Protein AF-A0A958B432-F1 (afdb_monomer)

Structure (mmCIF, N/CA/C/O backbone):
data_AF-A0A958B432-F1
#
_entry.id   AF-A0A958B432-F1
#
loop_
_atom_site.group_PDB
_atom_site.id
_atom_site.type_symbol
_atom_site.label_atom_id
_atom_site.label_alt_id
_atom_site.label_comp_id
_atom_site.label_asym_id
_atom_site.label_entity_id
_atom_site.label_seq_id
_atom_site.pdbx_PDB_ins_code
_atom_site.Cartn_x
_atom_site.Cartn_y
_atom_site.Cartn_z
_atom_site.occupancy
_atom_site.B_iso_or_equiv
_atom_site.auth_seq_id
_atom_site.auth_comp_id
_atom_site.auth_asym_id
_atom_site.auth_atom_id
_atom_site.pdbx_PDB_model_num
ATOM 1 N N . MET A 1 1 ? 9.920 -7.636 10.184 1.00 74.81 1 MET A N 1
ATOM 2 C CA . MET A 1 1 ? 10.119 -6.555 9.189 1.00 74.81 1 MET A CA 1
ATOM 3 C C . MET A 1 1 ? 11.325 -5.668 9.474 1.00 74.81 1 MET A C 1
ATOM 5 O O . MET A 1 1 ? 12.044 -5.390 8.525 1.00 74.81 1 MET A O 1
ATOM 9 N N . LEU A 1 2 ? 11.606 -5.287 10.730 1.00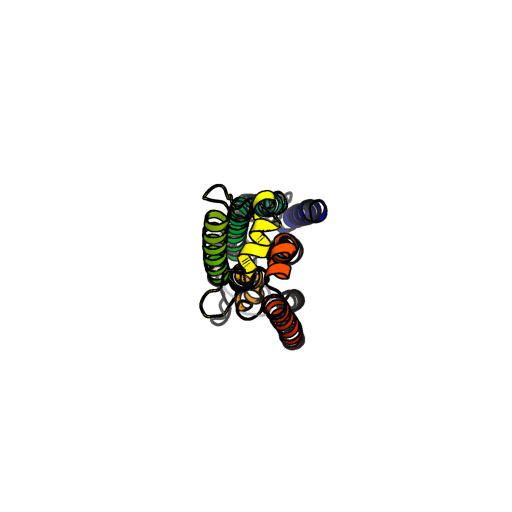 77.75 2 LEU A N 1
ATOM 10 C CA . LEU A 1 2 ? 12.737 -4.405 11.079 1.00 77.75 2 LEU A CA 1
ATOM 11 C C . LEU A 1 2 ? 14.113 -4.831 10.535 1.00 77.75 2 LEU A C 1
ATOM 13 O O . LEU A 1 2 ? 14.894 -3.966 10.173 1.00 77.75 2 LEU A O 1
ATOM 17 N N . PHE A 1 3 ? 14.414 -6.131 10.462 1.00 83.56 3 PHE A N 1
ATOM 18 C CA . PHE A 1 3 ? 15.675 -6.621 9.884 1.00 83.56 3 PHE A CA 1
ATOM 19 C C . PHE A 1 3 ? 15.604 -6.800 8.359 1.00 83.56 3 PHE A C 1
ATOM 21 O O . PHE A 1 3 ? 16.516 -6.428 7.628 1.00 83.56 3 PHE A O 1
ATOM 28 N N . MET A 1 4 ? 14.491 -7.346 7.867 1.00 84.19 4 MET A N 1
ATOM 29 C CA . MET A 1 4 ? 14.315 -7.673 6.452 1.00 84.19 4 MET A CA 1
ATOM 30 C C . MET A 1 4 ? 14.272 -6.421 5.563 1.00 84.19 4 MET A C 1
ATOM 32 O O . MET A 1 4 ? 14.914 -6.408 4.520 1.00 84.19 4 MET A O 1
ATOM 36 N N . VAL A 1 5 ? 13.553 -5.367 5.964 1.00 85.25 5 VAL A N 1
ATOM 37 C CA . VAL A 1 5 ? 13.424 -4.130 5.171 1.00 85.25 5 VAL A CA 1
ATOM 38 C C . VAL A 1 5 ? 14.785 -3.487 4.869 1.00 85.25 5 VAL A C 1
ATOM 40 O O . VAL A 1 5 ? 15.088 -3.318 3.689 1.00 85.25 5 VAL A O 1
ATOM 43 N N . PRO A 1 6 ? 15.638 -3.153 5.861 1.00 86.75 6 PRO A N 1
ATOM 44 C CA . PRO A 1 6 ? 16.927 -2.532 5.571 1.00 86.75 6 PRO A CA 1
ATOM 45 C C . PRO A 1 6 ? 17.846 -3.471 4.786 1.00 86.75 6 PRO A C 1
ATOM 47 O O . PRO A 1 6 ? 18.546 -3.008 3.890 1.00 86.75 6 PRO A O 1
ATOM 50 N N . PHE A 1 7 ? 17.803 -4.780 5.056 1.00 89.81 7 PHE A N 1
ATOM 51 C CA . PHE A 1 7 ? 18.588 -5.764 4.313 1.00 89.81 7 PHE A CA 1
ATOM 52 C C . PHE A 1 7 ? 18.206 -5.811 2.825 1.00 89.81 7 PHE A C 1
ATOM 54 O O . PHE A 1 7 ? 19.073 -5.690 1.961 1.00 89.81 7 PHE A O 1
ATOM 61 N N . VAL A 1 8 ? 16.913 -5.930 2.507 1.00 88.75 8 VAL A N 1
ATOM 62 C CA . VAL A 1 8 ? 16.447 -5.993 1.114 1.00 88.75 8 VAL A CA 1
ATOM 63 C C . VAL A 1 8 ? 16.664 -4.654 0.406 1.00 88.75 8 VAL A C 1
ATOM 65 O O . VAL A 1 8 ? 17.158 -4.640 -0.720 1.00 88.75 8 VAL A O 1
ATOM 68 N N . CYS A 1 9 ? 16.382 -3.523 1.064 1.00 88.25 9 CYS A N 1
ATOM 69 C CA . CYS A 1 9 ? 16.672 -2.197 0.511 1.00 88.25 9 CYS A CA 1
ATOM 70 C C . CYS A 1 9 ? 18.167 -2.025 0.197 1.00 88.25 9 CYS A C 1
ATOM 72 O O . CYS A 1 9 ? 18.502 -1.500 -0.863 1.00 88.25 9 CYS A O 1
ATOM 74 N N . LEU A 1 10 ? 19.064 -2.510 1.065 1.00 90.81 10 LEU A N 1
ATOM 75 C CA . LEU A 1 10 ? 20.509 -2.481 0.834 1.00 90.81 10 LEU A CA 1
ATOM 76 C C . LEU A 1 10 ? 20.916 -3.355 -0.360 1.00 90.81 10 LEU A C 1
ATOM 78 O O . LEU A 1 10 ? 21.674 -2.902 -1.215 1.00 90.81 10 LEU A O 1
ATOM 82 N N . MET A 1 11 ? 20.396 -4.581 -0.457 1.00 91.69 11 MET A N 1
ATOM 83 C CA . MET A 1 11 ? 20.670 -5.468 -1.596 1.00 91.69 11 MET A CA 1
ATOM 84 C C . MET A 1 11 ? 20.216 -4.846 -2.921 1.00 91.69 11 MET A C 1
ATOM 86 O O . MET A 1 11 ? 20.955 -4.869 -3.905 1.00 91.69 11 MET A O 1
ATOM 90 N N . ILE A 1 12 ? 19.034 -4.226 -2.939 1.00 90.88 12 ILE A N 1
ATOM 91 C CA . ILE A 1 12 ? 18.510 -3.525 -4.117 1.00 90.88 12 ILE A CA 1
ATOM 92 C C . ILE A 1 12 ? 19.364 -2.305 -4.450 1.00 90.88 12 ILE A C 1
ATOM 94 O O . ILE A 1 12 ? 19.639 -2.058 -5.625 1.00 90.88 12 ILE A O 1
ATOM 98 N N . PHE A 1 13 ? 19.812 -1.555 -3.445 1.00 90.56 13 PHE A N 1
ATOM 99 C CA . PHE A 1 13 ? 20.704 -0.416 -3.637 1.00 90.56 13 PHE A CA 1
ATOM 100 C C . PHE A 1 13 ? 22.022 -0.850 -4.297 1.00 90.56 13 PHE A C 1
ATOM 102 O O . PHE A 1 13 ? 22.432 -0.260 -5.295 1.00 90.56 13 PHE A O 1
ATOM 109 N N . ILE A 1 14 ? 22.644 -1.925 -3.802 1.00 90.88 14 ILE A N 1
ATOM 110 C CA . ILE A 1 14 ? 23.885 -2.481 -4.365 1.00 90.88 14 ILE A CA 1
ATOM 111 C C . ILE A 1 14 ? 23.660 -2.973 -5.798 1.00 90.88 14 ILE A C 1
ATOM 113 O O . ILE A 1 14 ? 24.419 -2.617 -6.698 1.00 90.88 14 ILE A O 1
ATOM 117 N N . TYR A 1 15 ? 22.589 -3.733 -6.043 1.00 90.69 15 TYR A N 1
ATOM 118 C CA . TYR A 1 15 ? 22.237 -4.191 -7.389 1.00 90.69 15 TYR A CA 1
ATOM 119 C C . TYR A 1 15 ? 22.019 -3.017 -8.359 1.00 90.69 15 TYR A C 1
ATOM 121 O O . TYR A 1 15 ? 22.470 -3.041 -9.507 1.00 90.69 15 TYR A O 1
ATOM 129 N N . SER A 1 16 ? 21.381 -1.948 -7.877 1.00 90.00 16 SER A N 1
ATOM 130 C CA . SER A 1 16 ? 21.109 -0.750 -8.669 1.00 90.00 16 SER A CA 1
ATOM 131 C C . SER A 1 16 ? 22.379 -0.018 -9.102 1.00 90.00 16 SER A C 1
ATOM 133 O O . SER A 1 16 ? 22.362 0.663 -10.123 1.00 90.00 16 SER A O 1
ATOM 135 N N . TRP A 1 17 ? 23.487 -0.159 -8.367 1.00 87.25 17 TRP A N 1
ATOM 136 C CA . TRP A 1 17 ? 24.762 0.478 -8.716 1.00 87.25 17 TRP A CA 1
ATOM 137 C C . TRP A 1 17 ? 25.279 -0.019 -10.065 1.00 87.25 17 TRP A C 1
ATOM 139 O O . TRP A 1 17 ? 25.586 0.779 -10.953 1.00 87.25 17 TRP A O 1
ATOM 149 N N . GLY A 1 18 ? 25.288 -1.342 -10.245 1.00 84.12 18 GLY A N 1
ATOM 150 C CA . GLY A 1 18 ? 25.642 -1.972 -11.515 1.00 84.12 18 GLY A CA 1
ATOM 151 C C . GLY A 1 18 ? 24.600 -1.715 -12.603 1.00 84.12 18 GLY A C 1
ATOM 152 O O . GLY A 1 18 ? 24.966 -1.426 -13.741 1.00 84.12 18 GLY A O 1
ATOM 153 N N . TYR A 1 19 ? 23.311 -1.757 -12.245 1.00 84.56 19 TYR A N 1
ATOM 154 C CA . TYR A 1 19 ? 22.202 -1.517 -13.175 1.00 84.56 19 TYR A CA 1
ATOM 155 C C . TYR A 1 19 ? 22.232 -0.109 -13.794 1.00 84.56 19 TYR A C 1
ATOM 157 O O . TYR A 1 19 ? 21.925 0.049 -14.970 1.00 84.56 19 TYR A O 1
ATOM 165 N N . MET A 1 20 ? 22.630 0.908 -13.023 1.00 84.62 20 MET A N 1
ATOM 166 C CA . MET A 1 20 ? 22.729 2.300 -13.486 1.00 84.62 20 MET A CA 1
ATOM 167 C C . MET A 1 20 ? 24.079 2.628 -14.151 1.00 84.62 20 MET A C 1
ATOM 169 O O . MET A 1 20 ? 24.315 3.780 -14.515 1.00 84.62 20 MET A O 1
ATOM 173 N N . GLY A 1 21 ? 24.969 1.637 -14.297 1.00 77.56 21 GLY A N 1
ATOM 174 C CA . GLY A 1 21 ? 26.261 1.777 -14.975 1.00 77.56 21 GLY A CA 1
ATOM 175 C C . GLY A 1 21 ? 27.343 2.511 -14.176 1.00 77.56 21 GLY A C 1
ATOM 176 O O . GLY A 1 21 ? 28.386 2.839 -14.739 1.00 77.56 21 GLY A O 1
ATOM 177 N N . ILE A 1 22 ? 27.135 2.771 -12.878 1.00 73.44 22 ILE A N 1
ATOM 178 C CA . ILE A 1 22 ? 28.069 3.557 -12.057 1.00 73.44 22 ILE A CA 1
ATOM 179 C C . ILE A 1 22 ? 29.399 2.806 -11.879 1.00 73.44 22 ILE A C 1
ATOM 181 O O . ILE A 1 22 ? 29.426 1.629 -11.525 1.00 73.44 22 ILE A O 1
ATOM 185 N N . GLY A 1 23 ? 30.518 3.510 -12.087 1.00 66.19 23 GLY A N 1
ATOM 186 C CA . GLY A 1 23 ? 31.876 2.961 -11.965 1.00 66.19 23 GLY A CA 1
ATOM 187 C C . GLY A 1 23 ? 32.479 2.454 -13.278 1.00 66.19 23 GLY A C 1
ATOM 188 O O . GLY A 1 23 ? 33.604 1.960 -13.271 1.00 66.19 23 GLY A O 1
ATOM 189 N N . LYS A 1 24 ? 31.769 2.596 -14.404 1.00 66.88 24 LYS A N 1
ATOM 190 C CA . LYS A 1 24 ? 32.300 2.310 -15.743 1.00 66.88 24 LYS A CA 1
ATOM 191 C C . LYS A 1 24 ? 32.904 3.579 -16.366 1.00 66.88 24 LYS A C 1
ATOM 193 O O . LYS A 1 24 ? 32.334 4.658 -16.185 1.00 66.88 24 LYS A O 1
ATOM 198 N N . PRO A 1 25 ? 34.062 3.491 -17.048 1.00 55.72 25 PRO A N 1
ATOM 199 C CA . PRO A 1 25 ? 34.704 4.658 -17.644 1.00 55.72 25 PRO A CA 1
ATOM 200 C C . PRO A 1 25 ? 33.828 5.244 -18.755 1.00 55.72 25 PRO A C 1
ATOM 202 O O . PRO A 1 25 ? 33.324 4.512 -19.603 1.00 55.72 25 PRO A O 1
ATOM 205 N N . ALA A 1 26 ? 33.676 6.570 -18.768 1.00 53.81 26 ALA A N 1
ATOM 206 C CA . ALA A 1 26 ? 33.088 7.267 -19.904 1.00 53.81 26 ALA A CA 1
ATOM 207 C C . ALA A 1 26 ? 34.009 7.094 -21.122 1.00 53.81 26 ALA A C 1
ATOM 209 O O . ALA A 1 26 ? 35.217 7.320 -21.017 1.00 53.81 26 ALA A O 1
ATOM 210 N N . LEU A 1 27 ? 33.460 6.695 -22.270 1.00 52.31 27 LEU A N 1
ATOM 211 C CA . LEU A 1 27 ? 34.233 6.636 -23.511 1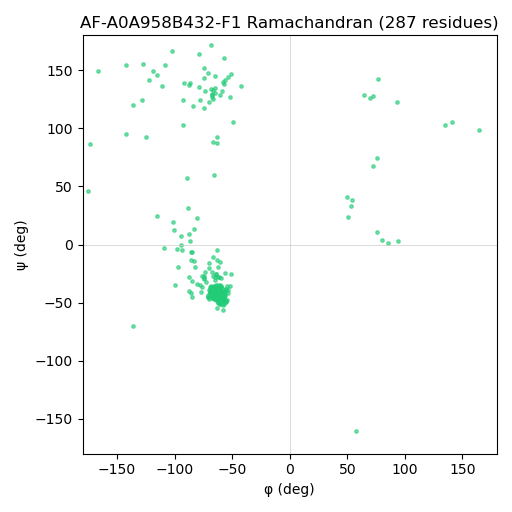.00 52.31 27 LEU A CA 1
ATOM 212 C C . LEU A 1 27 ? 34.825 8.025 -23.825 1.00 52.31 27 LEU A C 1
ATOM 214 O O . LEU A 1 27 ? 34.114 9.029 -23.706 1.00 52.31 27 LEU A O 1
ATOM 218 N N . PRO A 1 28 ? 36.094 8.110 -24.270 1.00 44.62 28 PRO A N 1
ATOM 219 C CA . PRO A 1 28 ? 36.608 9.335 -24.857 1.00 44.62 28 PRO A CA 1
ATOM 220 C C . PRO A 1 28 ? 35.763 9.636 -26.094 1.00 44.62 28 PRO A C 1
ATOM 222 O O . PRO A 1 28 ? 35.576 8.770 -26.949 1.00 44.62 28 PRO A O 1
ATOM 225 N N . THR A 1 29 ? 35.248 10.856 -26.204 1.00 48.50 29 THR A N 1
ATOM 226 C CA . THR A 1 29 ? 34.565 11.337 -27.407 1.00 48.50 29 THR A CA 1
ATOM 227 C C . THR A 1 29 ? 35.563 11.365 -28.568 1.00 48.50 29 THR A C 1
ATOM 229 O O . THR A 1 29 ? 36.236 12.376 -28.780 1.00 48.50 29 THR A O 1
ATOM 232 N N . LEU A 1 30 ? 35.724 10.256 -29.297 1.00 38.69 30 LEU A N 1
ATOM 233 C CA . LEU A 1 30 ? 36.553 10.239 -30.499 1.00 38.69 30 LEU A CA 1
ATOM 234 C C . LEU A 1 30 ? 35.888 11.104 -31.577 1.00 38.69 30 LEU A C 1
ATOM 236 O O . LEU A 1 30 ? 34.701 10.973 -31.872 1.00 38.69 30 LEU A O 1
ATOM 240 N N . GLY A 1 31 ? 36.676 12.040 -32.106 1.00 34.88 31 GLY A N 1
ATOM 241 C CA . GLY A 1 31 ? 36.247 13.132 -32.968 1.00 34.88 31 GLY A CA 1
ATOM 242 C C . GLY A 1 31 ? 35.417 12.695 -34.173 1.00 34.88 31 GLY A C 1
ATOM 243 O O . GLY A 1 31 ? 35.839 11.893 -35.002 1.00 34.88 31 GLY A O 1
ATOM 244 N N . ARG A 1 32 ? 34.249 13.322 -34.296 1.00 36.88 32 ARG A N 1
ATOM 245 C CA . ARG A 1 32 ? 33.366 13.292 -35.459 1.00 36.88 32 ARG A CA 1
ATOM 246 C C . ARG A 1 32 ? 34.083 13.913 -36.667 1.00 36.88 32 ARG A C 1
ATOM 248 O O . ARG A 1 32 ? 34.030 15.126 -36.851 1.00 36.88 32 ARG A O 1
ATOM 255 N N . LYS A 1 33 ? 34.767 13.109 -37.487 1.00 32.22 33 LYS A N 1
ATOM 256 C CA . LYS A 1 33 ? 35.181 13.522 -38.838 1.00 32.22 33 LYS A CA 1
ATOM 257 C C . LYS A 1 33 ? 34.017 13.290 -39.803 1.00 32.22 33 LYS A C 1
ATOM 259 O O . LYS A 1 33 ? 33.531 12.176 -39.942 1.00 32.22 33 LYS A O 1
ATOM 264 N N . GLN A 1 34 ? 33.563 14.377 -40.423 1.00 40.22 34 GLN A N 1
ATOM 265 C CA . GLN A 1 34 ? 32.612 14.394 -41.533 1.00 40.22 34 GLN A CA 1
ATOM 266 C C . GLN A 1 34 ? 33.266 13.791 -42.788 1.00 40.22 34 GLN A C 1
ATOM 268 O O . GLN A 1 34 ? 34.360 14.218 -43.153 1.00 40.22 34 GLN A O 1
ATOM 273 N N . SER A 1 35 ? 32.580 12.892 -43.496 1.00 28.47 35 SER A N 1
ATOM 274 C CA . SER A 1 35 ? 32.783 12.716 -44.940 1.00 28.47 35 SER A CA 1
ATOM 275 C C . SER A 1 35 ? 31.430 12.583 -45.637 1.00 28.47 35 SER A C 1
ATOM 277 O O . SER A 1 35 ? 30.639 11.700 -45.318 1.00 28.47 35 SER A O 1
ATOM 279 N N . HIS A 1 36 ? 31.168 13.505 -46.557 1.00 30.12 36 HIS A N 1
ATOM 280 C CA . HIS A 1 36 ? 30.046 13.492 -47.490 1.00 30.12 36 HIS A CA 1
ATOM 281 C C . HIS A 1 36 ? 30.416 12.699 -48.755 1.00 30.12 36 HIS A C 1
ATOM 283 O O . HIS A 1 36 ? 31.497 12.937 -49.287 1.00 30.12 36 HIS A O 1
ATOM 289 N N . GLY A 1 37 ? 29.464 11.892 -49.251 1.00 28.47 37 GLY A N 1
ATOM 290 C CA . GLY A 1 37 ? 29.302 11.451 -50.654 1.00 28.47 37 GLY A CA 1
ATOM 291 C C . GLY A 1 37 ? 30.254 10.346 -51.137 1.00 28.47 37 GLY A C 1
ATOM 292 O O . GLY A 1 37 ? 31.416 10.346 -50.770 1.00 28.47 37 GLY A O 1
ATOM 293 N N . GLU A 1 38 ? 29.889 9.371 -51.970 1.00 29.25 38 GLU A N 1
ATOM 294 C CA . GLU A 1 38 ? 28.689 9.056 -52.759 1.00 29.25 38 GLU A CA 1
ATOM 295 C C . GLU A 1 38 ? 28.816 7.588 -53.240 1.00 29.25 38 GLU A C 1
ATOM 297 O O . GLU A 1 38 ? 29.918 7.146 -53.552 1.00 29.25 38 GLU A O 1
ATOM 302 N N . GLY A 1 39 ? 27.682 6.892 -53.407 1.00 27.00 39 GLY A N 1
ATOM 303 C CA . GLY A 1 39 ? 27.482 5.904 -54.482 1.00 27.00 39 GLY A CA 1
ATOM 304 C C . GLY A 1 39 ? 27.791 4.421 -54.212 1.00 27.00 39 GLY A C 1
ATOM 305 O O . GLY A 1 39 ? 28.935 4.041 -54.002 1.00 27.00 39 GLY A O 1
ATOM 306 N N . GLY A 1 40 ? 26.778 3.559 -54.399 1.00 25.19 40 GLY A N 1
ATOM 307 C CA . GLY A 1 40 ? 26.991 2.164 -54.821 1.00 25.19 40 GLY A CA 1
ATOM 308 C C . GLY A 1 40 ? 26.196 1.090 -54.073 1.00 25.19 40 GLY A C 1
ATOM 309 O O . GLY A 1 40 ? 26.549 0.689 -52.979 1.00 25.19 40 GLY A O 1
ATOM 310 N N . ASN A 1 41 ? 25.148 0.600 -54.732 1.00 32.28 41 ASN A N 1
ATOM 311 C CA . ASN A 1 41 ? 24.273 -0.536 -54.422 1.00 32.28 41 ASN A CA 1
ATOM 312 C C . ASN A 1 41 ? 24.966 -1.824 -53.898 1.00 32.28 41 ASN A C 1
ATOM 314 O O . ASN A 1 41 ? 25.896 -2.308 -54.542 1.00 32.28 41 ASN A O 1
ATOM 318 N N . GLY A 1 42 ? 24.397 -2.456 -52.857 1.00 25.02 42 GLY A N 1
ATOM 319 C CA . GLY A 1 42 ? 24.544 -3.898 -52.592 1.00 25.02 42 GLY A CA 1
ATOM 320 C C . GLY A 1 42 ? 24.693 -4.323 -51.122 1.00 25.02 42 GLY A C 1
ATOM 321 O O . GLY A 1 42 ? 25.783 -4.234 -50.588 1.00 25.02 42 GLY A O 1
ATOM 322 N N . GLY A 1 43 ? 23.623 -4.895 -50.550 1.00 24.70 43 GLY A N 1
ATOM 323 C CA . GLY A 1 43 ? 23.649 -6.055 -49.637 1.00 24.70 43 GLY A CA 1
ATOM 324 C C . GLY A 1 43 ? 24.236 -5.937 -48.217 1.00 24.70 43 GLY A C 1
ATOM 325 O O . GLY A 1 43 ? 25.421 -5.705 -48.057 1.00 24.70 43 GLY A O 1
ATOM 326 N N . HIS A 1 44 ? 23.403 -6.335 -47.244 1.00 25.91 44 HIS A N 1
ATOM 327 C CA . HIS A 1 44 ? 23.715 -6.733 -45.860 1.00 25.91 44 HIS A CA 1
ATOM 328 C C . HIS A 1 44 ? 24.309 -5.681 -44.906 1.00 25.91 44 HIS A C 1
ATOM 330 O O . HIS A 1 44 ? 25.340 -5.076 -45.157 1.00 25.91 44 HIS A O 1
ATOM 336 N N . ASP A 1 45 ? 23.634 -5.622 -43.758 1.00 28.61 45 ASP A N 1
ATOM 337 C CA . ASP A 1 45 ? 24.158 -5.354 -42.424 1.00 28.61 45 ASP A CA 1
ATOM 338 C C . ASP A 1 45 ? 24.626 -3.935 -42.057 1.00 28.61 45 ASP A C 1
ATOM 340 O O . ASP A 1 45 ? 25.481 -3.309 -42.673 1.00 28.61 45 ASP A O 1
ATOM 344 N N . ASP A 1 46 ? 24.058 -3.504 -40.928 1.00 31.11 46 ASP A N 1
ATOM 345 C CA . ASP A 1 46 ? 24.717 -2.706 -39.899 1.00 31.11 46 ASP A CA 1
ATOM 346 C C . ASP A 1 46 ? 25.028 -1.232 -40.177 1.00 31.11 46 ASP A C 1
ATOM 348 O O . ASP A 1 46 ? 26.174 -0.806 -40.090 1.00 31.11 46 ASP A O 1
ATOM 352 N N . GLU A 1 47 ? 23.993 -0.393 -40.286 1.00 27.20 47 GLU A N 1
ATOM 353 C CA . GLU A 1 47 ? 24.119 1.029 -39.931 1.00 27.20 47 GLU A CA 1
ATOM 354 C C . GLU A 1 47 ? 22.853 1.566 -39.244 1.00 27.20 47 GLU A C 1
ATOM 356 O O . GLU A 1 47 ? 21.907 1.978 -39.901 1.00 27.20 47 GLU A O 1
ATOM 361 N N . GLU A 1 48 ? 22.842 1.566 -37.903 1.00 28.17 48 GLU A N 1
ATOM 362 C CA . GLU A 1 48 ? 22.402 2.716 -37.078 1.00 28.17 48 GLU A CA 1
ATOM 363 C C . GLU A 1 48 ? 22.606 2.467 -35.562 1.00 28.17 48 GLU A C 1
ATOM 365 O O . GLU A 1 48 ? 21.760 2.754 -34.713 1.00 28.17 48 GLU A O 1
ATOM 370 N N . HIS A 1 49 ? 23.774 1.957 -35.164 1.00 35.12 49 HIS A N 1
ATOM 371 C CA . HIS A 1 49 ? 24.147 1.888 -33.748 1.00 35.12 49 HIS A CA 1
ATOM 372 C C . HIS A 1 49 ? 25.486 2.583 -33.505 1.00 35.12 49 HIS A C 1
ATOM 374 O O . HIS A 1 49 ? 26.551 1.989 -33.607 1.00 35.12 49 HIS A O 1
ATOM 380 N N . GLY A 1 50 ? 25.422 3.872 -33.152 1.00 26.67 50 GLY A N 1
ATOM 381 C CA . GLY A 1 50 ? 26.612 4.638 -32.788 1.00 26.67 50 GLY A CA 1
ATOM 382 C C . GLY A 1 50 ? 26.338 6.044 -32.254 1.00 26.67 50 GLY A C 1
ATOM 383 O O . GLY A 1 50 ? 26.411 7.019 -32.990 1.00 26.67 50 GLY A O 1
ATOM 384 N N . GLY A 1 51 ? 26.093 6.144 -30.943 1.00 32.09 51 GLY A N 1
ATOM 385 C CA . GLY A 1 51 ? 26.621 7.249 -30.131 1.00 32.09 51 GLY A CA 1
ATOM 386 C C . GLY A 1 51 ? 25.956 8.624 -30.246 1.00 32.09 51 GLY A C 1
ATOM 387 O O . GLY A 1 51 ? 26.536 9.550 -30.797 1.00 32.09 51 GLY A O 1
ATOM 388 N N . HIS A 1 52 ? 24.768 8.769 -29.652 1.00 34.69 52 HIS A N 1
ATOM 389 C CA . HIS A 1 52 ? 24.360 9.876 -28.763 1.00 34.69 52 HIS A CA 1
ATOM 390 C C . HIS A 1 52 ? 22.835 9.847 -28.624 1.00 34.69 52 HIS A C 1
ATOM 392 O O . HIS A 1 52 ? 22.095 10.335 -29.480 1.00 34.69 52 HIS A O 1
ATOM 398 N N . GLY A 1 53 ? 22.350 9.256 -27.531 1.00 34.22 53 GLY A N 1
ATOM 399 C CA . GLY A 1 53 ? 20.925 9.161 -27.237 1.00 34.22 53 GLY A CA 1
ATOM 400 C C . GLY A 1 53 ? 20.312 10.532 -26.965 1.00 34.22 53 GLY A C 1
ATOM 401 O O . GLY A 1 53 ? 20.203 10.957 -25.820 1.00 34.22 53 GLY A O 1
ATOM 402 N N . LYS A 1 54 ? 19.861 11.214 -28.019 1.00 33.69 54 LYS A N 1
ATOM 403 C CA . LYS A 1 54 ? 18.818 12.238 -27.933 1.00 33.69 54 LYS A CA 1
ATOM 404 C C . LYS A 1 54 ? 17.646 11.665 -27.130 1.00 33.69 54 LYS A C 1
ATOM 406 O O . LYS A 1 54 ? 16.925 10.830 -27.658 1.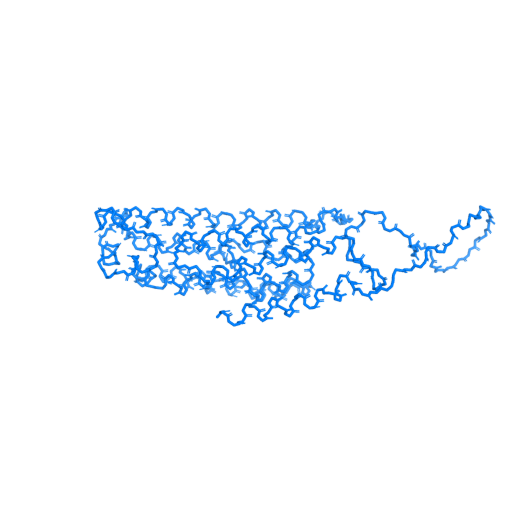00 33.69 54 LYS A O 1
ATOM 411 N N . GLY A 1 55 ? 17.453 12.086 -25.880 1.00 41.75 55 GLY A N 1
ATOM 412 C CA . GLY A 1 55 ? 16.164 12.029 -25.172 1.00 41.75 55 GLY A CA 1
ATOM 413 C C . GLY A 1 55 ? 15.400 10.694 -25.158 1.00 41.75 55 GLY A C 1
ATOM 414 O O . GLY A 1 55 ? 14.181 10.704 -25.006 1.00 41.75 55 GLY A O 1
ATOM 415 N N . LYS A 1 56 ? 16.064 9.550 -25.326 1.00 46.38 56 LYS A N 1
ATOM 416 C CA . LYS A 1 56 ? 15.428 8.232 -25.273 1.00 46.38 56 LYS A CA 1
ATOM 417 C C . LYS A 1 56 ? 15.558 7.748 -23.830 1.00 46.38 56 LYS A C 1
ATOM 419 O O . LYS A 1 56 ? 16.644 7.369 -23.420 1.00 46.38 56 LYS A O 1
ATOM 424 N N . GLY A 1 57 ? 14.473 7.828 -23.053 1.00 52.12 57 GLY A N 1
ATOM 425 C CA . GLY A 1 57 ? 14.392 7.398 -21.646 1.00 52.12 57 GLY A CA 1
ATOM 426 C C . GLY A 1 57 ? 14.545 5.884 -21.464 1.00 52.12 57 GLY A C 1
ATOM 427 O O . GLY A 1 57 ? 13.618 5.218 -21.024 1.00 52.12 57 GLY A O 1
ATOM 428 N N . TRP A 1 58 ? 15.679 5.339 -21.881 1.00 55.09 58 TRP A N 1
ATOM 429 C CA . TRP A 1 58 ? 16.052 3.935 -21.774 1.00 55.09 58 TRP A CA 1
ATOM 430 C C . TRP A 1 58 ? 17.146 3.777 -20.711 1.00 55.09 58 TRP A C 1
ATOM 432 O O . TRP A 1 58 ? 17.875 4.742 -20.469 1.00 55.09 58 TRP A O 1
ATOM 442 N N . PRO A 1 59 ? 17.276 2.589 -20.085 1.00 58.56 59 PRO A N 1
ATOM 443 C CA . PRO A 1 59 ? 18.419 2.293 -19.228 1.00 58.56 59 PRO A CA 1
ATOM 444 C C . PRO A 1 59 ? 19.719 2.551 -19.985 1.00 58.56 59 PRO A C 1
ATOM 446 O O . PRO A 1 59 ? 19.796 2.321 -21.195 1.00 58.56 59 PRO A O 1
ATOM 449 N N . ALA A 1 60 ? 20.732 3.042 -19.274 1.00 60.28 60 ALA A N 1
ATOM 450 C CA . ALA A 1 60 ? 22.033 3.248 -19.881 1.00 60.28 60 ALA A CA 1
ATOM 451 C C . ALA A 1 60 ? 22.577 1.931 -20.449 1.00 60.28 60 ALA A C 1
ATOM 453 O O . ALA A 1 60 ? 22.400 0.863 -19.857 1.00 60.28 60 ALA A O 1
ATOM 454 N N . GLY A 1 61 ? 23.207 2.022 -21.623 1.00 60.44 61 GLY A N 1
ATOM 455 C CA . GLY A 1 61 ? 23.880 0.881 -22.235 1.00 60.44 61 GLY A CA 1
ATOM 456 C C . GLY A 1 61 ? 24.944 0.300 -21.295 1.00 60.44 61 GLY A C 1
ATOM 457 O O . GLY A 1 61 ? 25.391 0.995 -20.378 1.00 60.44 61 GLY A O 1
ATOM 458 N N . PRO A 1 62 ? 25.376 -0.954 -21.510 1.00 59.94 62 PRO A N 1
ATOM 459 C CA . PRO A 1 62 ? 26.355 -1.626 -20.657 1.00 59.94 62 PRO A CA 1
ATOM 460 C C . PRO A 1 62 ? 27.627 -0.807 -20.414 1.00 59.94 62 PRO A C 1
ATOM 462 O O . PRO A 1 62 ? 28.275 -1.001 -19.393 1.00 59.94 62 PRO A O 1
ATOM 465 N N . GLU A 1 63 ? 27.973 0.099 -21.317 1.00 60.16 63 GLU A N 1
ATOM 466 C CA . GLU A 1 63 ? 29.161 0.949 -21.298 1.00 60.16 63 GLU A CA 1
ATOM 467 C C . GLU A 1 63 ? 28.951 2.376 -20.750 1.00 60.16 63 GLU A C 1
ATOM 469 O O . GLU A 1 63 ? 29.927 3.106 -20.615 1.00 60.16 63 GLU A O 1
ATOM 474 N N . ASN A 1 64 ? 27.726 2.792 -20.402 1.00 69.25 64 ASN A N 1
ATOM 475 C CA . ASN A 1 64 ? 27.433 4.174 -19.995 1.00 69.25 64 ASN A CA 1
ATOM 476 C C . ASN A 1 64 ? 26.700 4.266 -18.646 1.00 69.25 64 ASN A C 1
ATOM 478 O O . ASN A 1 64 ? 25.991 3.350 -18.238 1.00 69.25 64 ASN A O 1
ATOM 482 N N . VAL A 1 65 ? 26.846 5.407 -17.964 1.00 77.06 65 VAL A N 1
ATOM 483 C CA . VAL A 1 65 ? 26.091 5.745 -16.742 1.00 77.06 65 VAL A CA 1
ATOM 484 C C . VAL A 1 65 ? 24.770 6.412 -17.128 1.00 77.06 65 VAL A C 1
ATOM 486 O O . VAL A 1 65 ? 24.754 7.290 -17.994 1.00 77.06 65 VAL A O 1
ATOM 489 N N . ASP A 1 66 ? 23.663 6.047 -16.474 1.00 82.62 66 ASP A N 1
ATOM 490 C CA . ASP A 1 66 ? 22.385 6.748 -16.671 1.00 82.62 66 ASP A CA 1
ATOM 491 C C . ASP A 1 66 ? 22.504 8.187 -16.127 1.00 82.62 66 ASP A C 1
ATOM 493 O O . ASP A 1 66 ? 22.859 8.379 -14.958 1.00 82.62 66 ASP A O 1
ATOM 497 N N . PRO A 1 67 ? 22.207 9.224 -16.933 1.00 81.94 67 PRO A N 1
ATOM 498 C CA . PRO A 1 67 ? 22.388 10.617 -16.524 1.00 81.94 67 PRO A CA 1
ATOM 499 C C . PRO A 1 67 ? 21.525 11.008 -15.314 1.00 81.94 67 PRO A C 1
ATOM 501 O O . PRO A 1 67 ? 21.809 11.998 -14.642 1.00 81.94 67 PRO A O 1
ATOM 504 N N . MET A 1 68 ? 20.465 10.248 -15.020 1.00 86.00 68 MET A N 1
ATOM 505 C CA . MET A 1 68 ? 19.544 10.467 -13.907 1.00 86.00 68 MET A CA 1
ATOM 506 C C . MET A 1 68 ? 19.831 9.548 -12.706 1.00 86.00 68 MET A C 1
ATOM 508 O O . MET A 1 68 ? 19.021 9.490 -11.778 1.00 86.00 68 MET A O 1
ATOM 512 N N . ALA A 1 69 ? 20.982 8.866 -12.668 1.00 87.25 69 ALA A N 1
ATOM 513 C CA . ALA A 1 69 ? 21.330 7.931 -11.597 1.00 87.25 69 ALA A CA 1
ATOM 514 C C . ALA A 1 69 ? 21.299 8.550 -10.190 1.00 87.25 69 ALA A C 1
ATOM 516 O O . ALA A 1 69 ? 20.749 7.949 -9.271 1.00 87.25 69 ALA A O 1
ATOM 517 N N . SER A 1 70 ? 21.790 9.779 -10.006 1.00 89.75 70 SER A N 1
ATOM 518 C CA . SER A 1 70 ? 21.733 10.459 -8.700 1.00 89.75 70 SER A CA 1
ATOM 519 C C . SER A 1 70 ? 20.295 10.630 -8.190 1.00 89.75 70 SER A C 1
ATOM 521 O O . SER A 1 70 ? 20.016 10.403 -7.013 1.00 89.75 70 SER A O 1
ATOM 523 N N . ARG A 1 71 ? 19.356 10.955 -9.090 1.00 91.81 71 ARG A N 1
ATOM 524 C CA . ARG A 1 71 ? 17.924 11.067 -8.774 1.00 91.81 71 ARG A CA 1
ATOM 525 C C . ARG A 1 71 ? 17.325 9.715 -8.408 1.00 91.81 71 ARG A C 1
ATOM 527 O O . ARG A 1 71 ? 16.535 9.643 -7.474 1.00 91.81 71 ARG A O 1
ATOM 534 N N . PHE A 1 72 ? 17.711 8.659 -9.120 1.00 92.38 72 PHE A N 1
ATOM 535 C CA . PHE A 1 72 ? 17.266 7.300 -8.831 1.00 92.38 72 PHE A CA 1
ATOM 536 C C . PHE A 1 72 ? 17.632 6.882 -7.404 1.00 92.38 72 PHE A C 1
ATOM 538 O O . PHE A 1 72 ? 16.761 6.487 -6.634 1.00 92.38 72 PHE A O 1
ATOM 545 N N . PHE A 1 73 ? 18.903 7.041 -7.025 1.00 93.06 73 PHE A N 1
ATOM 546 C CA . PHE A 1 73 ? 19.371 6.688 -5.686 1.00 93.06 73 PHE A CA 1
ATOM 547 C C . PHE A 1 73 ? 18.751 7.558 -4.594 1.00 93.06 73 PHE A C 1
ATOM 549 O O . PHE A 1 73 ? 18.410 7.038 -3.535 1.00 93.06 73 PHE A O 1
ATOM 556 N N . ALA A 1 74 ? 18.521 8.848 -4.857 1.00 94.50 74 ALA A N 1
ATOM 557 C CA . ALA A 1 74 ? 17.778 9.703 -3.935 1.00 94.50 74 ALA A CA 1
ATOM 558 C C . ALA A 1 74 ? 16.351 9.175 -3.694 1.00 94.50 74 ALA A C 1
ATOM 560 O O . ALA A 1 74 ? 15.910 9.104 -2.547 1.00 94.50 74 ALA A O 1
ATOM 561 N N . TYR A 1 75 ? 15.646 8.751 -4.749 1.00 94.75 75 TYR A N 1
ATOM 562 C CA . TYR A 1 75 ? 14.302 8.182 -4.625 1.00 94.75 75 TYR A CA 1
ATOM 563 C C . TYR A 1 75 ? 14.298 6.820 -3.925 1.00 94.75 75 TYR A C 1
ATOM 565 O O . TYR A 1 75 ? 13.439 6.599 -3.080 1.00 94.75 75 TYR A O 1
ATOM 573 N N . VAL A 1 76 ? 15.255 5.930 -4.212 1.00 92.81 76 VAL A N 1
ATOM 574 C CA . VAL A 1 76 ? 15.380 4.635 -3.514 1.00 92.81 76 VAL A CA 1
ATOM 575 C C . VAL A 1 76 ? 15.664 4.835 -2.024 1.00 92.81 76 VAL A C 1
ATOM 577 O O . VAL A 1 76 ? 15.024 4.195 -1.193 1.00 92.81 76 VAL A O 1
ATOM 580 N N . SER A 1 77 ? 16.565 5.753 -1.666 1.00 93.38 77 SER A N 1
ATOM 581 C CA . SER A 1 77 ? 16.855 6.075 -0.265 1.00 93.38 77 SER A CA 1
ATOM 582 C C . SER A 1 77 ? 15.646 6.680 0.445 1.00 93.38 77 SER A C 1
ATOM 584 O O . SER A 1 77 ? 15.331 6.276 1.561 1.00 93.38 77 SER A O 1
ATOM 586 N N . LEU A 1 78 ? 14.925 7.604 -0.200 1.00 93.56 78 LEU A N 1
ATOM 587 C CA . LEU A 1 78 ? 13.701 8.175 0.368 1.00 93.56 78 LEU A CA 1
ATOM 588 C C . LEU A 1 78 ? 12.613 7.108 0.547 1.00 93.56 78 LEU A C 1
ATOM 590 O O . LEU A 1 78 ? 11.935 7.087 1.572 1.00 93.56 78 LEU A O 1
ATOM 594 N N . PHE A 1 79 ? 12.497 6.188 -0.411 1.00 92.44 79 PHE A N 1
ATOM 595 C CA . PHE A 1 79 ? 11.598 5.045 -0.324 1.00 92.44 79 PHE A CA 1
ATOM 596 C C . PHE A 1 79 ? 11.945 4.174 0.894 1.00 92.44 79 PHE A C 1
ATOM 598 O O . PHE A 1 79 ? 11.069 3.848 1.697 1.00 92.44 79 PHE A O 1
ATOM 605 N N . ALA A 1 80 ? 13.223 3.818 1.056 1.00 92.06 80 ALA A N 1
ATOM 606 C CA . ALA A 1 80 ? 13.698 3.010 2.175 1.00 92.06 80 ALA A CA 1
ATOM 607 C C . ALA A 1 80 ? 13.451 3.700 3.525 1.00 92.06 80 ALA A C 1
ATOM 609 O O . ALA A 1 80 ? 12.953 3.058 4.449 1.00 92.06 80 ALA A O 1
ATOM 610 N N . THR A 1 81 ? 13.717 5.006 3.625 1.00 92.81 81 THR A N 1
ATOM 611 C CA . THR A 1 81 ? 13.388 5.816 4.808 1.00 92.81 81 THR A CA 1
ATOM 612 C C . THR A 1 81 ? 11.890 5.797 5.097 1.00 92.81 81 THR A C 1
ATOM 614 O O . THR A 1 81 ? 11.501 5.619 6.247 1.00 92.81 81 THR A O 1
ATOM 617 N N . GLY A 1 82 ? 11.050 5.915 4.064 1.00 93.44 82 GLY A N 1
ATOM 618 C CA . GLY A 1 82 ? 9.599 5.788 4.186 1.00 93.44 82 GLY A CA 1
ATOM 619 C C . GLY A 1 82 ? 9.188 4.448 4.793 1.00 93.44 82 GLY A C 1
ATOM 620 O O . GLY A 1 82 ? 8.482 4.414 5.795 1.00 93.44 82 GLY A O 1
ATOM 621 N N . MET A 1 83 ? 9.696 3.338 4.253 1.00 92.56 83 MET A N 1
ATOM 622 C CA . MET A 1 83 ? 9.361 2.003 4.760 1.00 92.56 83 MET A CA 1
ATOM 623 C C . MET A 1 83 ? 9.884 1.754 6.179 1.00 92.56 83 MET A C 1
ATOM 625 O O . MET A 1 83 ? 9.174 1.186 7.006 1.00 92.56 83 MET A O 1
ATOM 629 N N . LEU A 1 84 ? 11.105 2.192 6.496 1.00 92.94 84 LEU A N 1
ATOM 630 C CA . LEU A 1 84 ? 11.651 2.085 7.851 1.00 92.94 84 LEU A CA 1
ATOM 631 C C . LEU A 1 84 ? 10.834 2.915 8.846 1.00 92.94 84 LEU A C 1
ATOM 633 O O . LEU A 1 84 ? 10.481 2.414 9.910 1.00 92.94 84 LEU A O 1
ATOM 637 N N . GLY A 1 85 ? 10.480 4.147 8.478 1.00 94.12 85 GLY A N 1
ATOM 638 C CA . GLY A 1 85 ? 9.624 5.012 9.282 1.00 94.12 85 GLY A CA 1
ATOM 639 C C . GLY A 1 85 ? 8.239 4.410 9.520 1.00 94.12 85 GLY A C 1
ATOM 640 O O . GLY A 1 85 ? 7.750 4.433 10.645 1.00 94.12 85 GLY A O 1
ATOM 641 N N . LEU A 1 86 ? 7.637 3.794 8.499 1.00 94.69 86 LEU A N 1
ATOM 642 C CA . LEU A 1 86 ? 6.346 3.109 8.607 1.00 94.69 86 LEU A CA 1
ATOM 643 C C . LEU A 1 86 ? 6.400 1.963 9.625 1.00 94.69 86 LEU A C 1
ATOM 645 O O . LEU A 1 86 ? 5.511 1.837 10.470 1.00 94.69 86 LEU A O 1
ATOM 649 N N . VAL A 1 87 ? 7.458 1.148 9.575 1.00 93.38 87 VAL A N 1
ATOM 650 C CA . VAL A 1 87 ? 7.663 0.041 10.521 1.00 93.38 87 VAL A CA 1
ATOM 651 C C . VAL A 1 87 ? 7.908 0.560 11.942 1.00 93.38 87 VAL A C 1
ATOM 653 O O . VAL A 1 87 ? 7.422 -0.040 12.896 1.00 93.38 87 VAL A O 1
ATOM 656 N N . LEU A 1 88 ? 8.618 1.679 12.096 1.00 94.25 88 LEU A N 1
ATOM 657 C CA . LEU A 1 88 ? 8.958 2.266 13.397 1.00 94.25 88 LEU A CA 1
ATOM 658 C C . LEU A 1 88 ? 7.885 3.188 13.988 1.00 94.25 88 LEU A C 1
ATOM 660 O O . LEU A 1 88 ? 7.994 3.538 15.161 1.00 94.25 88 LEU A O 1
ATOM 664 N N . ALA A 1 89 ? 6.881 3.603 13.211 1.00 95.38 89 ALA A N 1
ATOM 665 C CA . ALA A 1 89 ? 5.831 4.510 13.674 1.00 95.38 89 ALA A CA 1
ATOM 666 C C . ALA A 1 89 ? 5.212 3.995 14.982 1.00 95.38 89 ALA A C 1
ATOM 668 O O . ALA A 1 89 ? 5.109 2.789 15.104 1.00 95.38 89 ALA A O 1
ATOM 669 N N . ASP A 1 90 ? 4.768 4.826 15.929 1.00 94.50 90 ASP A N 1
ATOM 670 C CA . ASP A 1 90 ? 4.068 4.391 17.168 1.00 94.50 90 ASP A CA 1
ATOM 671 C C . ASP A 1 90 ? 2.568 4.742 17.185 1.00 94.50 90 ASP A C 1
ATOM 673 O O . ASP A 1 90 ? 1.823 4.418 18.116 1.00 94.50 90 ASP A O 1
ATOM 677 N N . SER A 1 91 ? 2.136 5.428 16.134 1.00 94.62 91 SER A N 1
ATOM 678 C CA . SER A 1 91 ? 0.812 5.999 15.987 1.00 94.62 91 SER A CA 1
ATOM 679 C C . SER A 1 91 ? 0.351 5.864 14.551 1.00 94.62 91 SER A C 1
ATOM 681 O O . SER A 1 91 ? 1.151 5.796 13.611 1.00 94.62 91 SER A O 1
ATOM 683 N N . MET A 1 92 ? -0.964 5.835 14.378 1.00 93.94 92 MET A N 1
ATOM 684 C CA . MET A 1 92 ? -1.586 5.702 13.072 1.00 93.94 92 MET A CA 1
ATOM 685 C C . MET A 1 92 ? -1.286 6.906 12.175 1.00 93.94 92 MET A C 1
ATOM 687 O O . MET A 1 92 ? -1.085 6.744 10.977 1.00 93.94 92 MET A O 1
ATOM 691 N N . VAL A 1 93 ? -1.197 8.110 12.749 1.00 94.88 93 VAL A N 1
ATOM 692 C CA . VAL A 1 93 ? -0.838 9.324 11.998 1.00 94.88 93 VAL A CA 1
ATOM 693 C C . VAL A 1 93 ? 0.581 9.219 11.451 1.00 94.88 93 VAL A C 1
ATOM 695 O O . VAL A 1 93 ? 0.798 9.467 10.269 1.00 94.88 93 VAL A O 1
ATOM 698 N N . LEU A 1 94 ? 1.544 8.807 12.281 1.00 95.75 94 LEU A N 1
ATOM 699 C CA . LEU A 1 94 ? 2.926 8.648 11.838 1.00 95.75 94 LEU A CA 1
ATOM 700 C C . LEU A 1 94 ? 3.054 7.531 10.793 1.00 95.75 94 LEU A C 1
ATOM 702 O O . LEU A 1 94 ? 3.757 7.701 9.797 1.00 95.75 94 LEU A O 1
ATOM 706 N N . LEU A 1 95 ? 2.317 6.429 10.975 1.00 96.44 95 LEU A N 1
ATOM 707 C CA . LEU A 1 95 ? 2.210 5.363 9.980 1.00 96.44 95 LEU A CA 1
ATOM 708 C C . LEU A 1 95 ? 1.685 5.926 8.653 1.00 96.44 95 LEU A C 1
ATOM 710 O O . LEU A 1 95 ? 2.307 5.689 7.622 1.00 96.44 95 LEU A O 1
ATOM 714 N N . PHE A 1 96 ? 0.607 6.714 8.679 1.00 96.31 96 PHE A N 1
ATOM 715 C CA . PHE A 1 96 ? 0.003 7.327 7.493 1.00 96.31 96 PHE A CA 1
ATOM 716 C C . PHE A 1 96 ? 0.938 8.322 6.791 1.00 96.31 96 PHE A C 1
ATOM 718 O O . PHE A 1 96 ? 1.026 8.329 5.569 1.00 96.31 96 PHE A O 1
ATOM 725 N N . ILE A 1 97 ? 1.711 9.120 7.531 1.00 96.88 97 ILE A N 1
ATOM 726 C CA . ILE A 1 97 ? 2.708 10.023 6.931 1.00 96.88 97 ILE A CA 1
ATOM 727 C C . ILE A 1 97 ? 3.740 9.224 6.124 1.00 96.88 97 ILE A C 1
ATOM 729 O O . ILE A 1 97 ? 4.034 9.554 4.974 1.00 96.88 97 ILE A O 1
ATOM 733 N N . PHE A 1 98 ? 4.278 8.146 6.692 1.00 96.56 98 PHE A N 1
ATOM 734 C CA . PHE A 1 98 ? 5.258 7.320 5.988 1.00 96.56 98 PHE A CA 1
ATOM 735 C C . PHE A 1 98 ? 4.642 6.474 4.868 1.00 96.56 98 PHE A C 1
ATOM 737 O O . PHE A 1 98 ? 5.272 6.282 3.827 1.00 96.56 98 PHE A O 1
ATOM 744 N N . TRP A 1 99 ? 3.393 6.046 5.035 1.00 95.62 99 TRP A N 1
ATOM 745 C CA . TRP A 1 99 ? 2.572 5.412 4.003 1.00 95.62 99 TRP A CA 1
ATOM 746 C C . TRP A 1 99 ? 2.438 6.291 2.754 1.00 95.62 99 TRP A C 1
ATOM 748 O O . TRP A 1 99 ? 2.584 5.831 1.616 1.00 95.62 99 TRP A O 1
ATOM 758 N N . GLU A 1 100 ? 2.234 7.586 2.978 1.00 95.69 100 GLU A N 1
ATOM 759 C CA . GLU A 1 100 ? 2.127 8.614 1.953 1.00 95.69 100 GLU A CA 1
ATOM 760 C C . GLU A 1 100 ? 3.459 8.923 1.271 1.00 95.69 100 GLU A C 1
ATOM 762 O O . GLU A 1 100 ? 3.537 8.955 0.039 1.00 95.69 100 GLU A O 1
ATOM 767 N N . ILE A 1 101 ? 4.534 9.060 2.054 1.00 94.94 101 ILE A N 1
ATOM 768 C CA . ILE A 1 101 ? 5.897 9.228 1.530 1.00 94.94 101 ILE A CA 1
ATOM 769 C C . ILE A 1 101 ? 6.266 8.045 0.629 1.00 94.94 101 ILE A C 1
ATOM 771 O O . ILE A 1 101 ? 6.758 8.248 -0.483 1.00 94.94 101 ILE A O 1
ATOM 775 N N . MET A 1 102 ? 5.980 6.812 1.054 1.00 92.75 102 MET A N 1
ATOM 776 C CA . MET A 1 102 ? 6.189 5.622 0.228 1.00 92.75 102 MET A CA 1
ATOM 777 C C . MET A 1 102 ? 5.348 5.645 -1.051 1.00 92.75 102 MET A C 1
ATOM 779 O O . MET A 1 102 ? 5.859 5.332 -2.127 1.00 92.75 102 MET A O 1
ATOM 783 N N . GLY A 1 103 ? 4.077 6.053 -0.961 1.00 92.94 103 GLY A N 1
ATOM 784 C CA . GLY A 1 103 ? 3.205 6.236 -2.122 1.00 92.94 103 GLY A CA 1
ATOM 785 C C . GLY A 1 103 ? 3.791 7.212 -3.142 1.00 92.94 103 GLY A C 1
ATOM 786 O O . GLY A 1 103 ? 3.887 6.887 -4.326 1.00 92.94 103 GLY A O 1
ATOM 787 N N . LEU A 1 104 ? 4.267 8.369 -2.686 1.00 94.25 104 LEU A N 1
ATOM 788 C CA . LEU A 1 104 ? 4.944 9.348 -3.534 1.00 94.25 104 LEU A CA 1
ATOM 789 C C . LEU A 1 104 ? 6.222 8.773 -4.163 1.00 94.25 104 LEU A C 1
ATOM 791 O O . LEU A 1 104 ? 6.440 8.926 -5.364 1.00 94.25 104 LEU A O 1
ATOM 795 N N . CYS A 1 105 ? 7.053 8.079 -3.385 1.00 94.19 105 CYS A N 1
ATOM 796 C CA . CYS A 1 105 ? 8.287 7.488 -3.901 1.00 94.19 105 CYS A CA 1
ATOM 797 C C . CYS A 1 105 ? 8.009 6.414 -4.960 1.00 94.19 105 CYS A C 1
ATOM 799 O O . CYS A 1 105 ? 8.698 6.374 -5.977 1.00 94.19 105 CYS A O 1
ATOM 801 N N . SER A 1 106 ? 6.973 5.589 -4.769 1.00 93.56 106 SER A N 1
ATOM 802 C CA . SER A 1 106 ? 6.556 4.590 -5.762 1.00 93.56 106 SER A CA 1
ATOM 803 C C . SER A 1 106 ? 6.174 5.243 -7.093 1.00 93.56 106 SER A C 1
ATOM 805 O O . SER A 1 106 ? 6.642 4.815 -8.145 1.00 93.56 106 SER A O 1
ATOM 807 N N . TYR A 1 107 ? 5.426 6.350 -7.051 1.00 94.75 107 TYR A N 1
ATOM 808 C CA . TYR A 1 107 ? 5.058 7.120 -8.235 1.00 94.75 107 TYR A CA 1
ATOM 809 C C . TYR A 1 107 ? 6.288 7.653 -8.979 1.00 94.75 107 TYR A C 1
ATOM 811 O O . TYR A 1 107 ? 6.383 7.510 -10.203 1.00 94.75 107 TYR A O 1
ATOM 819 N N . LEU A 1 108 ? 7.237 8.238 -8.242 1.00 95.31 108 LEU A N 1
ATOM 820 C CA . LEU A 1 108 ? 8.468 8.802 -8.799 1.00 95.31 108 LEU A CA 1
ATOM 821 C C . LEU A 1 108 ? 9.370 7.726 -9.420 1.00 95.31 108 LEU A C 1
ATOM 823 O O . LEU A 1 108 ? 9.966 7.964 -10.469 1.00 95.31 108 LEU A O 1
ATOM 827 N N . LEU A 1 109 ? 9.449 6.548 -8.797 1.00 94.38 109 LEU A N 1
ATOM 828 C CA . LEU A 1 109 ? 10.271 5.434 -9.266 1.00 94.38 109 LEU A CA 1
ATOM 829 C C . LEU A 1 109 ? 9.646 4.687 -10.455 1.00 94.38 109 LEU A C 1
ATOM 831 O O . LEU A 1 109 ? 10.361 4.366 -11.402 1.00 94.38 109 LEU A O 1
ATOM 835 N N . ILE A 1 110 ? 8.328 4.450 -10.462 1.00 94.19 110 ILE A N 1
ATOM 836 C CA . ILE A 1 110 ? 7.633 3.860 -11.624 1.00 94.19 110 ILE A CA 1
ATOM 837 C C . ILE A 1 110 ? 7.734 4.811 -12.824 1.00 94.19 110 ILE A C 1
ATOM 839 O O . ILE A 1 110 ? 8.029 4.393 -13.942 1.00 94.19 110 ILE A O 1
ATOM 843 N N . SER A 1 111 ? 7.566 6.114 -12.585 1.00 93.50 111 SER A N 1
ATOM 844 C CA . SER A 1 111 ? 7.652 7.150 -13.620 1.00 93.50 111 SER A CA 1
ATOM 845 C C . SER A 1 111 ? 9.085 7.601 -13.922 1.00 93.50 111 SER A C 1
ATOM 847 O O . SER A 1 111 ? 9.257 8.647 -14.550 1.00 93.50 111 SER A O 1
ATOM 849 N N . PHE A 1 112 ? 10.117 6.875 -13.473 1.00 92.31 112 PHE A N 1
ATOM 850 C CA . PHE A 1 112 ? 11.504 7.351 -13.517 1.00 92.31 112 PHE A CA 1
ATOM 851 C C . PHE A 1 112 ? 11.935 7.775 -14.929 1.00 92.31 112 PHE A C 1
ATOM 853 O O . PHE A 1 112 ? 12.405 8.897 -15.128 1.00 92.31 112 PHE A O 1
ATOM 860 N N . TRP A 1 113 ? 11.661 6.939 -15.935 1.00 89.25 113 TRP A N 1
ATOM 861 C CA . TRP A 1 113 ? 11.866 7.276 -17.346 1.00 89.25 113 TRP A CA 1
ATOM 862 C C . TRP A 1 113 ? 10.633 7.945 -17.970 1.00 89.25 113 TRP A C 1
ATOM 864 O O . TRP A 1 113 ? 10.088 7.499 -18.979 1.00 89.25 113 TRP A O 1
ATOM 874 N N . PHE A 1 114 ? 10.189 9.056 -17.380 1.00 85.75 114 PHE A N 1
ATOM 875 C CA . PHE A 1 114 ? 8.990 9.798 -17.797 1.00 85.75 114 PHE A CA 1
ATOM 876 C C . PHE A 1 114 ? 8.990 10.250 -19.270 1.00 85.75 114 PHE A C 1
ATOM 878 O O . PHE A 1 114 ? 7.922 10.480 -19.836 1.00 85.75 114 PHE A O 1
ATOM 885 N N . ALA A 1 115 ? 10.169 10.409 -19.883 1.00 83.62 115 ALA A N 1
ATOM 886 C CA . ALA A 1 115 ? 10.329 10.832 -21.275 1.00 83.62 115 ALA A CA 1
ATOM 887 C C . ALA A 1 115 ? 10.243 9.672 -22.288 1.00 83.62 115 ALA A C 1
ATOM 889 O O . ALA A 1 115 ? 10.253 9.916 -23.495 1.00 83.62 115 ALA A O 1
ATOM 890 N N . ARG A 1 116 ? 10.170 8.417 -21.822 1.00 82.25 116 ARG A N 1
ATOM 891 C CA . ARG A 1 116 ? 10.111 7.237 -22.689 1.00 82.25 116 ARG A CA 1
ATOM 892 C C . ARG A 1 116 ? 8.791 7.202 -23.461 1.00 82.25 116 ARG A C 1
ATOM 894 O O . ARG A 1 116 ? 7.711 7.315 -22.880 1.00 82.25 116 ARG A O 1
ATOM 901 N N . LYS A 1 117 ? 8.904 7.031 -24.777 1.00 79.62 117 LYS A N 1
ATOM 902 C CA . LYS A 1 117 ? 7.792 6.837 -25.711 1.00 79.62 117 LYS A CA 1
ATOM 903 C C . LYS A 1 117 ? 7.953 5.481 -26.389 1.00 79.62 117 LYS A C 1
ATOM 905 O O . LYS A 1 117 ? 9.082 5.020 -26.559 1.00 79.62 117 LYS A O 1
ATOM 910 N N . TYR A 1 118 ? 6.829 4.876 -26.739 1.00 81.12 118 TYR A N 1
ATOM 911 C CA . TYR A 1 118 ? 6.757 3.612 -27.456 1.00 81.12 118 TYR A CA 1
ATOM 912 C C . TYR A 1 118 ? 6.124 3.855 -28.822 1.00 81.12 118 TYR A C 1
ATOM 914 O O . TYR A 1 118 ? 5.267 4.732 -28.940 1.00 81.12 118 TYR A O 1
ATOM 922 N N . ASP A 1 119 ? 6.577 3.104 -29.822 1.00 77.00 119 ASP A N 1
ATOM 923 C CA . ASP A 1 119 ? 6.009 3.144 -31.173 1.00 77.00 119 ASP A CA 1
ATOM 924 C C . ASP A 1 119 ? 4.647 2.434 -31.216 1.00 77.00 119 ASP A C 1
ATOM 926 O O . ASP A 1 119 ? 3.763 2.825 -31.973 1.00 77.00 119 ASP A O 1
ATOM 930 N N . ASP A 1 120 ? 4.462 1.439 -30.344 1.00 81.75 120 ASP A N 1
ATOM 931 C CA . ASP A 1 120 ? 3.187 0.768 -30.107 1.00 81.75 120 ASP A CA 1
ATOM 932 C C . ASP A 1 120 ? 2.233 1.677 -29.296 1.00 81.75 120 ASP A C 1
ATOM 934 O O . ASP A 1 120 ? 2.555 2.023 -28.148 1.00 81.75 120 ASP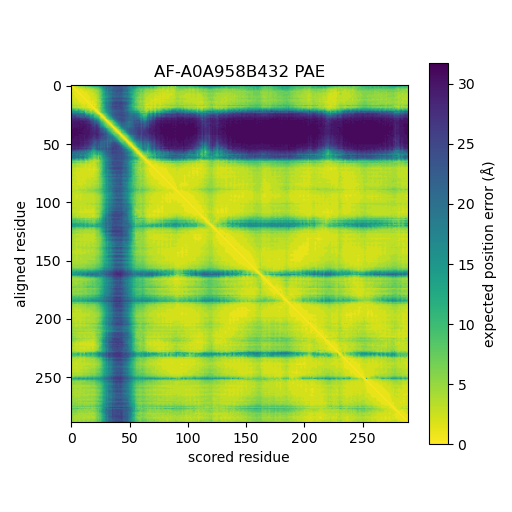 A O 1
ATOM 938 N N . PRO A 1 121 ? 1.075 2.079 -29.858 1.00 76.25 121 PRO A N 1
ATOM 939 C CA . PRO A 1 121 ? 0.109 2.938 -29.178 1.00 76.25 121 PRO A CA 1
ATOM 940 C C . PRO A 1 121 ? -0.579 2.272 -27.976 1.00 76.25 121 PRO A C 1
ATOM 942 O O . PRO A 1 121 ? -1.021 2.995 -27.076 1.00 76.25 121 PRO A O 1
ATOM 945 N N . ASP A 1 122 ? -0.641 0.937 -27.922 1.00 79.31 122 ASP A N 1
ATOM 946 C CA . ASP A 1 122 ? -1.321 0.198 -26.849 1.00 79.31 122 ASP A CA 1
ATOM 947 C C . ASP A 1 122 ? -0.436 0.016 -25.607 1.00 79.31 122 ASP A C 1
ATOM 949 O O . ASP A 1 122 ? -0.916 -0.291 -24.509 1.00 79.31 122 ASP A O 1
ATOM 953 N N . ARG A 1 123 ? 0.873 0.269 -25.731 1.00 83.81 123 ARG A N 1
ATOM 954 C CA . ARG A 1 123 ? 1.802 0.162 -24.609 1.00 83.81 123 ARG A CA 1
ATOM 955 C C . ARG A 1 123 ? 1.718 1.376 -23.687 1.00 83.81 123 ARG A C 1
ATOM 957 O O . ARG A 1 123 ? 1.944 2.526 -24.071 1.00 83.81 123 ARG A O 1
ATOM 964 N N . ILE A 1 124 ? 1.470 1.118 -22.405 1.00 86.62 124 ILE A N 1
ATOM 965 C CA . ILE A 1 124 ? 1.423 2.170 -21.392 1.00 86.62 124 ILE A CA 1
ATOM 966 C C . ILE A 1 124 ? 2.809 2.795 -21.180 1.00 86.62 124 ILE A C 1
ATOM 968 O O . ILE A 1 124 ? 3.798 2.109 -20.948 1.00 86.62 124 ILE A O 1
ATOM 972 N N . THR A 1 125 ? 2.897 4.124 -21.251 1.00 90.06 125 THR A N 1
ATOM 973 C CA . THR A 1 125 ? 4.155 4.837 -20.981 1.00 90.06 125 THR A CA 1
ATOM 974 C C . THR A 1 125 ? 4.456 4.867 -19.478 1.00 90.06 125 THR A C 1
ATOM 976 O O . THR A 1 125 ? 3.512 4.929 -18.685 1.00 90.06 125 THR A O 1
ATOM 979 N N . PRO A 1 126 ? 5.733 4.933 -19.045 1.00 89.69 126 PRO A N 1
ATOM 980 C CA . PRO A 1 126 ? 6.079 4.956 -17.617 1.00 89.69 126 PRO A CA 1
ATOM 981 C C . PRO A 1 126 ? 5.375 6.071 -16.835 1.00 89.69 126 PRO A C 1
ATOM 983 O O . PRO A 1 126 ? 4.932 5.873 -15.708 1.00 89.69 126 PRO A O 1
ATOM 986 N N . LYS A 1 127 ? 5.182 7.238 -17.467 1.00 91.00 127 LYS A N 1
ATOM 987 C CA . LYS A 1 127 ? 4.426 8.356 -16.887 1.00 91.00 127 LYS A CA 1
ATOM 988 C C . LYS A 1 127 ? 2.957 7.996 -16.625 1.00 91.00 127 LYS A C 1
ATOM 990 O O . LYS A 1 127 ? 2.425 8.331 -15.570 1.00 91.00 127 LYS A O 1
ATOM 995 N N . LYS A 1 128 ? 2.292 7.341 -17.584 1.00 93.56 128 LYS A N 1
ATOM 996 C CA . LYS A 1 128 ? 0.896 6.899 -17.433 1.00 93.56 128 LYS A CA 1
ATOM 997 C C . LYS A 1 128 ? 0.789 5.772 -16.402 1.00 93.56 128 LYS A C 1
ATOM 999 O O . LYS A 1 128 ? -0.119 5.810 -15.580 1.00 93.56 128 LYS A O 1
ATOM 1004 N N . ALA A 1 129 ? 1.730 4.828 -16.412 1.00 94.06 129 ALA A N 1
ATOM 1005 C CA . ALA A 1 129 ? 1.788 3.720 -15.462 1.00 94.06 129 ALA A CA 1
ATOM 1006 C C . ALA A 1 129 ? 1.944 4.210 -14.019 1.00 94.06 129 ALA A C 1
ATOM 1008 O O . ALA A 1 129 ? 1.157 3.842 -13.149 1.00 94.06 129 ALA A O 1
ATOM 1009 N N . GLY A 1 130 ? 2.900 5.109 -13.770 1.00 94.25 130 GLY A N 1
ATOM 1010 C CA . GLY A 1 130 ? 3.078 5.686 -12.444 1.00 94.25 130 GLY A CA 1
ATOM 1011 C C . GLY A 1 130 ? 1.866 6.501 -12.009 1.00 94.25 130 GLY A C 1
ATOM 1012 O O . GLY A 1 130 ? 1.414 6.346 -10.879 1.00 94.25 130 GLY A O 1
ATOM 1013 N N . PHE A 1 131 ? 1.278 7.312 -12.896 1.00 95.31 131 PHE A N 1
ATOM 1014 C CA . PHE A 1 131 ? 0.055 8.053 -12.567 1.00 95.31 131 PHE A CA 1
ATOM 1015 C C . PHE A 1 131 ? -1.111 7.121 -12.205 1.00 95.31 131 PHE A C 1
ATOM 1017 O O . PHE A 1 131 ? -1.787 7.360 -11.207 1.00 95.31 131 PHE A O 1
ATOM 1024 N N . LYS A 1 132 ? -1.307 6.028 -12.957 1.00 95.50 132 LYS A N 1
ATOM 1025 C CA . LYS A 1 132 ? -2.298 4.990 -12.639 1.00 95.50 132 LYS A CA 1
ATOM 1026 C C . LYS A 1 132 ? -2.047 4.404 -11.248 1.00 95.50 132 LYS A C 1
ATOM 1028 O O . LYS A 1 132 ? -2.960 4.391 -10.432 1.00 95.50 132 LYS A O 1
ATOM 1033 N N . ALA A 1 133 ? -0.809 4.013 -10.943 1.00 94.38 133 ALA A N 1
ATOM 1034 C CA . ALA A 1 133 ? -0.427 3.514 -9.620 1.00 94.38 133 ALA A CA 1
ATOM 1035 C C . ALA A 1 133 ? -0.689 4.521 -8.500 1.00 94.38 133 ALA A C 1
ATOM 1037 O O . ALA A 1 133 ? -1.284 4.180 -7.475 1.00 94.38 133 ALA A O 1
ATOM 1038 N N . PHE A 1 134 ? -0.320 5.781 -8.709 1.00 95.06 134 PHE A N 1
ATOM 1039 C CA . PHE A 1 134 ? -0.563 6.827 -7.730 1.00 95.06 134 PHE A CA 1
ATOM 1040 C C . PHE A 1 134 ? -2.056 7.006 -7.454 1.00 95.06 134 PHE A C 1
ATOM 1042 O O . PHE A 1 134 ? -2.462 6.948 -6.301 1.00 95.06 134 PHE A O 1
ATOM 1049 N N . ILE A 1 135 ? -2.887 7.157 -8.489 1.00 96.44 135 ILE A N 1
ATOM 1050 C CA . ILE A 1 135 ? -4.332 7.358 -8.322 1.00 96.44 135 ILE A CA 1
ATOM 1051 C C . ILE A 1 135 ? -5.021 6.129 -7.724 1.00 96.44 135 ILE A C 1
ATOM 1053 O O . ILE A 1 135 ? -5.821 6.272 -6.803 1.00 96.44 135 ILE A O 1
ATOM 1057 N N . THR A 1 136 ? -4.712 4.921 -8.199 1.00 95.50 136 THR A N 1
ATOM 1058 C CA . THR A 1 136 ? -5.347 3.701 -7.683 1.00 95.50 136 THR A CA 1
ATOM 1059 C C . THR A 1 136 ? -5.036 3.496 -6.200 1.00 95.50 136 THR A C 1
ATOM 1061 O O . THR A 1 136 ? -5.942 3.218 -5.418 1.00 95.50 136 THR A O 1
ATOM 1064 N N . THR A 1 137 ? -3.783 3.709 -5.788 1.00 94.62 137 THR A N 1
ATOM 1065 C CA . THR A 1 137 ? -3.398 3.624 -4.368 1.00 94.62 137 THR A CA 1
ATOM 1066 C C . THR A 1 137 ? -4.005 4.765 -3.549 1.00 94.62 137 THR A C 1
ATOM 1068 O O . THR A 1 137 ? -4.486 4.528 -2.447 1.00 94.62 137 THR A O 1
ATOM 1071 N N . ARG A 1 138 ? -4.102 5.972 -4.124 1.00 96.12 138 ARG A N 1
ATOM 1072 C CA . ARG A 1 138 ? -4.698 7.153 -3.485 1.00 96.12 138 ARG A CA 1
ATOM 1073 C C . ARG A 1 138 ? -6.155 6.957 -3.086 1.00 96.12 138 ARG A C 1
ATOM 1075 O O . ARG A 1 138 ? -6.573 7.486 -2.062 1.00 96.12 138 ARG A O 1
ATOM 1082 N N . ILE A 1 139 ? -6.924 6.226 -3.890 1.00 97.06 139 ILE A N 1
ATOM 1083 C CA . ILE A 1 139 ? -8.320 5.904 -3.574 1.00 97.06 139 ILE A CA 1
ATOM 1084 C C . ILE A 1 139 ? -8.386 5.068 -2.291 1.00 97.06 139 ILE A C 1
ATOM 1086 O O . ILE A 1 139 ? -9.152 5.401 -1.390 1.00 97.06 139 ILE A O 1
ATOM 1090 N N . GLY A 1 140 ? -7.545 4.035 -2.171 1.00 96.62 140 GLY A N 1
ATOM 1091 C CA . GLY A 1 140 ? -7.433 3.244 -0.941 1.00 96.62 140 GLY A CA 1
ATOM 1092 C C . GLY A 1 140 ? -6.972 4.088 0.250 1.00 96.62 140 GLY A C 1
ATOM 1093 O O . GLY A 1 140 ? -7.569 4.021 1.322 1.00 96.62 140 GLY A O 1
ATOM 1094 N N . ASP A 1 141 ? -5.974 4.948 0.034 1.00 96.81 141 ASP A N 1
ATOM 1095 C CA . ASP A 1 141 ? -5.418 5.836 1.061 1.00 96.81 141 ASP A CA 1
ATOM 1096 C C . ASP A 1 141 ? -6.472 6.833 1.585 1.00 96.81 141 ASP A C 1
ATOM 1098 O O . ASP A 1 141 ? -6.553 7.077 2.788 1.00 96.81 141 ASP A O 1
ATOM 1102 N N . ALA A 1 142 ? -7.336 7.360 0.710 1.00 97.56 142 ALA A N 1
ATOM 1103 C CA . ALA A 1 142 ? -8.428 8.257 1.088 1.00 97.56 142 ALA A CA 1
ATOM 1104 C C . ALA A 1 142 ? -9.507 7.549 1.924 1.00 97.56 142 ALA A C 1
ATOM 1106 O O . ALA A 1 142 ? -9.983 8.106 2.914 1.00 97.56 142 ALA A O 1
ATOM 1107 N N . ILE A 1 143 ? -9.874 6.314 1.564 1.00 98.06 143 ILE A N 1
ATOM 1108 C CA . ILE A 1 143 ? -10.844 5.519 2.333 1.00 98.06 143 ILE A CA 1
ATOM 1109 C C . ILE A 1 143 ? -10.260 5.153 3.705 1.00 98.06 143 ILE A C 1
ATOM 1111 O O . ILE A 1 143 ? -10.938 5.306 4.724 1.00 98.06 143 ILE A O 1
ATOM 1115 N N . MET A 1 144 ? -8.984 4.758 3.749 1.00 97.19 144 MET A N 1
ATOM 1116 C CA . MET A 1 144 ? -8.268 4.516 5.002 1.00 97.19 144 MET A CA 1
ATOM 1117 C C . MET A 1 144 ? -8.233 5.767 5.876 1.00 97.19 144 MET A C 1
ATOM 1119 O O . MET A 1 144 ? -8.506 5.672 7.070 1.00 97.19 144 MET A O 1
ATOM 1123 N N . PHE A 1 145 ? -7.966 6.940 5.297 1.00 97.19 145 PHE A N 1
ATOM 1124 C CA . PHE A 1 145 ? -7.970 8.205 6.028 1.00 97.19 145 PHE A CA 1
ATOM 1125 C C . PHE A 1 145 ? -9.339 8.498 6.658 1.00 97.19 145 PHE A C 1
ATOM 1127 O O . PHE A 1 145 ? -9.408 8.855 7.831 1.00 97.19 145 PHE A O 1
ATOM 1134 N N . ILE A 1 146 ? -10.440 8.265 5.936 1.00 97.56 146 ILE A N 1
ATOM 1135 C CA . ILE A 1 146 ? -11.796 8.376 6.503 1.00 97.56 146 ILE A CA 1
ATOM 1136 C C . ILE A 1 146 ? -11.969 7.405 7.682 1.00 97.56 146 ILE A C 1
ATOM 1138 O O . ILE A 1 146 ? -12.453 7.806 8.740 1.00 97.56 146 ILE A O 1
ATOM 1142 N N . GLY A 1 147 ? -11.521 6.154 7.537 1.00 96.69 147 GLY A N 1
ATOM 1143 C CA . GLY A 1 147 ? -11.526 5.168 8.622 1.00 96.69 147 GLY A CA 1
ATOM 1144 C C . GLY A 1 147 ? -10.740 5.624 9.852 1.00 96.69 147 GLY A C 1
ATOM 1145 O O . GLY A 1 147 ? -11.223 5.485 10.974 1.00 96.69 147 GLY A O 1
ATOM 1146 N N . MET A 1 148 ? -9.570 6.235 9.650 1.00 95.88 148 MET A N 1
ATOM 1147 C CA . MET A 1 148 ? -8.754 6.811 10.722 1.00 95.88 148 MET A CA 1
ATOM 1148 C C . MET A 1 148 ? -9.463 7.964 11.435 1.00 95.88 148 MET A C 1
ATOM 1150 O O . MET A 1 148 ? -9.415 8.035 12.661 1.00 95.88 148 MET A O 1
ATOM 1154 N N . MET A 1 149 ? -10.133 8.849 10.693 1.00 95.69 149 MET A N 1
ATOM 1155 C CA . MET A 1 149 ? -10.864 9.978 11.275 1.00 95.69 149 MET A CA 1
ATOM 1156 C C . MET A 1 149 ? -12.070 9.516 12.098 1.00 95.69 149 MET A C 1
ATOM 1158 O O . MET A 1 149 ? -12.300 10.042 13.185 1.00 95.69 149 MET A O 1
ATOM 1162 N N . ILE A 1 150 ? -12.807 8.508 11.621 1.00 95.06 150 ILE A N 1
ATOM 1163 C CA . ILE A 1 150 ? -13.918 7.908 12.374 1.00 95.06 150 ILE A CA 1
ATOM 1164 C C . ILE A 1 150 ? -13.394 7.214 13.633 1.00 95.06 150 ILE A C 1
ATOM 1166 O O . ILE A 1 150 ? -13.955 7.407 14.710 1.00 95.06 150 ILE A O 1
ATOM 1170 N N . LEU A 1 151 ? -12.305 6.448 13.517 1.00 94.44 151 LEU A N 1
ATOM 1171 C CA . LEU A 1 151 ? -11.678 5.779 14.657 1.00 94.44 151 LEU A CA 1
ATOM 1172 C C . LEU A 1 151 ? -11.227 6.790 15.716 1.00 94.44 151 LEU A C 1
ATOM 1174 O O . LEU A 1 151 ? -11.498 6.596 16.897 1.00 94.44 151 LEU A O 1
ATOM 1178 N N . TYR A 1 152 ? -10.593 7.886 15.294 1.00 93.81 152 TYR A N 1
ATOM 1179 C CA . TYR A 1 152 ? -10.200 8.973 16.187 1.00 93.81 152 TYR A CA 1
ATOM 1180 C C . TYR A 1 152 ? -11.406 9.614 16.878 1.00 93.81 152 TYR A C 1
ATOM 1182 O O . TYR A 1 152 ? -11.400 9.749 18.097 1.00 93.81 152 TYR A O 1
ATOM 1190 N N . ALA A 1 153 ? -12.448 9.974 16.125 1.00 92.81 153 ALA A N 1
ATOM 1191 C CA . ALA A 1 153 ? -13.641 10.605 16.683 1.00 92.81 153 ALA A CA 1
ATOM 1192 C C . ALA A 1 153 ? -14.353 9.698 17.699 1.00 92.81 153 ALA A C 1
ATOM 1194 O O . ALA A 1 153 ? -14.765 10.164 18.759 1.00 92.81 153 ALA A O 1
ATOM 1195 N N . ALA A 1 154 ? -14.458 8.400 17.403 1.00 92.25 154 ALA A N 1
ATOM 1196 C CA . ALA A 1 154 ? -15.067 7.429 18.303 1.00 92.25 154 ALA A CA 1
ATOM 1197 C C . ALA A 1 154 ? -14.213 7.184 19.555 1.00 92.25 154 ALA A C 1
ATOM 1199 O O . ALA A 1 154 ? -14.747 7.180 20.660 1.00 92.25 154 ALA A O 1
ATOM 1200 N N . ALA A 1 155 ? -12.891 7.049 19.409 1.00 91.44 155 ALA A N 1
ATOM 1201 C CA . ALA A 1 155 ? -11.988 6.920 20.551 1.00 91.44 155 ALA A CA 1
ATOM 1202 C C . ALA A 1 155 ? -12.034 8.171 21.443 1.00 91.44 155 ALA A C 1
ATOM 1204 O O . ALA A 1 155 ? -12.166 8.053 22.655 1.00 91.44 155 ALA A O 1
ATOM 1205 N N . ALA A 1 156 ? -12.015 9.370 20.852 1.00 91.06 156 ALA A N 1
ATOM 1206 C CA . ALA A 1 156 ? -12.123 10.622 21.594 1.00 91.06 156 ALA A CA 1
ATOM 1207 C C . ALA A 1 156 ? -13.459 10.742 22.340 1.00 91.06 156 ALA A C 1
ATOM 1209 O O . ALA A 1 156 ? -13.478 11.232 23.463 1.00 91.06 156 ALA A O 1
ATOM 1210 N N . PHE A 1 157 ?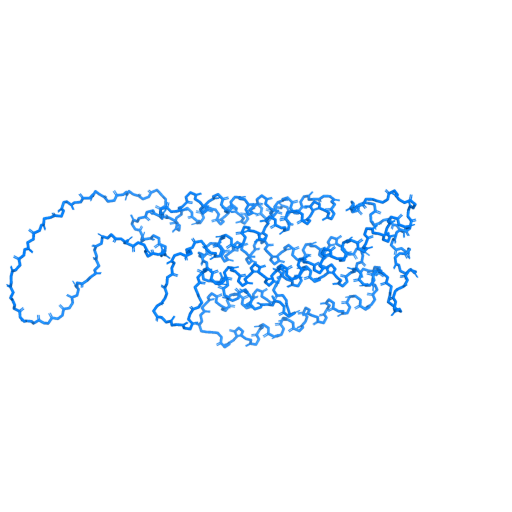 -14.561 10.270 21.755 1.00 89.75 157 PHE A N 1
ATOM 1211 C CA . PHE A 1 157 ? -15.855 10.228 22.434 1.00 89.75 157 PHE A CA 1
ATOM 1212 C C . PHE A 1 157 ? -15.860 9.267 23.633 1.00 89.75 157 PHE A C 1
ATOM 1214 O O . PHE A 1 157 ? -16.410 9.598 24.676 1.00 89.75 157 PHE A O 1
ATOM 1221 N N . LEU A 1 158 ? -15.224 8.099 23.504 1.00 88.38 158 LEU A N 1
ATOM 1222 C CA . LEU A 1 158 ? -15.172 7.079 24.559 1.00 88.38 158 LEU A CA 1
ATOM 1223 C C . LEU A 1 158 ? -14.246 7.447 25.728 1.00 88.38 158 LEU A C 1
ATOM 1225 O O . LEU A 1 158 ? -14.421 6.925 26.824 1.00 88.38 158 LEU A O 1
ATOM 1229 N N . THR A 1 159 ? -13.264 8.324 25.507 1.00 86.00 159 THR A N 1
ATOM 1230 C CA . THR A 1 159 ? -12.264 8.716 26.516 1.00 86.00 159 THR A CA 1
ATOM 1231 C C . THR A 1 159 ? -12.359 10.196 26.911 1.00 86.00 159 THR A C 1
ATOM 1233 O O . THR A 1 159 ? -11.336 10.801 27.245 1.00 86.00 159 THR A O 1
ATOM 1236 N N . ASP A 1 160 ? -13.525 10.830 26.757 1.00 83.25 160 ASP A N 1
ATOM 1237 C CA . ASP A 1 160 ? -13.760 12.249 27.087 1.00 83.25 160 ASP A CA 1
ATOM 1238 C C . ASP A 1 160 ? -12.710 13.225 26.502 1.00 83.25 160 ASP A C 1
ATOM 1240 O O . ASP A 1 160 ? -12.246 14.168 27.143 1.00 83.25 160 ASP A O 1
ATOM 1244 N N . GLY A 1 161 ? -12.295 12.988 25.256 1.00 76.94 161 GLY A N 1
ATOM 1245 C CA . GLY A 1 161 ? -11.376 13.843 24.499 1.00 76.94 161 GLY A CA 1
ATOM 1246 C C . GLY A 1 161 ? -9.884 13.591 24.741 1.00 76.94 161 GLY A C 1
ATOM 1247 O O . GLY A 1 161 ? -9.056 14.270 24.138 1.00 76.94 161 GLY A O 1
ATOM 1248 N N . GLN A 1 162 ? -9.518 12.617 25.579 1.00 73.62 162 GLN A N 1
ATOM 1249 C CA . GLN A 1 162 ? -8.113 12.309 25.889 1.00 73.62 162 GLN A CA 1
ATOM 1250 C C . GLN A 1 162 ? -7.430 11.351 24.892 1.00 73.62 162 GLN A C 1
ATOM 1252 O O . GLN A 1 162 ? -6.221 11.130 24.988 1.00 73.62 162 GLN A O 1
ATOM 1257 N N . ALA A 1 163 ? -8.162 10.781 23.929 1.00 72.56 163 ALA A N 1
ATOM 1258 C CA . ALA A 1 163 ? -7.605 9.803 22.999 1.00 72.56 163 ALA A CA 1
ATOM 1259 C C . ALA A 1 163 ? -6.693 10.446 21.945 1.00 72.56 163 ALA A C 1
ATOM 1261 O O . ALA A 1 163 ? -7.060 11.397 21.251 1.00 72.56 163 ALA A O 1
ATOM 1262 N N . GLY A 1 164 ? -5.519 9.845 21.760 1.00 79.00 164 GLY A N 1
ATOM 1263 C CA . GLY A 1 164 ? -4.672 10.036 20.587 1.00 79.00 164 GLY A CA 1
ATOM 1264 C C . GLY A 1 164 ? -4.789 8.858 19.620 1.00 79.00 164 GLY A C 1
ATOM 1265 O O . GLY A 1 164 ? -5.253 7.780 19.973 1.00 79.00 164 GLY A O 1
ATOM 1266 N N . LEU A 1 165 ? -4.289 9.032 18.395 1.00 84.56 165 LEU A N 1
ATOM 1267 C CA . LEU A 1 165 ? -4.133 7.942 17.420 1.00 84.56 165 LEU A CA 1
ATOM 1268 C C . LEU A 1 165 ? -2.860 7.099 17.669 1.00 84.56 165 LEU A C 1
ATOM 1270 O O . LEU A 1 165 ? -2.331 6.481 16.743 1.00 84.56 165 LEU A O 1
ATOM 1274 N N . THR A 1 166 ? -2.323 7.090 18.892 1.00 92.50 166 THR A N 1
ATOM 1275 C CA . THR A 1 166 ? -1.232 6.188 19.289 1.00 92.50 166 THR A CA 1
ATOM 1276 C C . THR A 1 166 ? -1.782 4.780 19.480 1.00 92.50 166 THR A C 1
ATOM 1278 O O . THR A 1 166 ? -2.895 4.599 19.972 1.00 92.50 166 THR A O 1
ATOM 1281 N N . PHE A 1 167 ? -1.020 3.750 19.105 1.00 91.38 167 PHE A N 1
ATOM 1282 C CA . PHE A 1 167 ? -1.528 2.375 19.216 1.00 91.38 167 PHE A CA 1
ATOM 1283 C C . PHE A 1 167 ? -1.764 1.954 20.671 1.00 91.38 167 PHE A C 1
ATOM 1285 O O . PHE A 1 167 ? -2.691 1.200 20.941 1.00 91.38 167 PHE A O 1
ATOM 1292 N N . SER A 1 168 ? -0.979 2.482 21.615 1.00 90.06 168 SER A N 1
ATOM 1293 C CA . SER A 1 168 ? -1.185 2.244 23.047 1.00 90.06 168 SER A CA 1
ATOM 1294 C C . SER A 1 168 ? -2.507 2.813 23.566 1.00 90.06 168 SER A C 1
ATOM 1296 O O . SER A 1 168 ? -3.132 2.180 24.406 1.00 90.06 168 SER A O 1
ATOM 1298 N N . ALA A 1 169 ? -2.943 3.971 23.060 1.00 89.94 169 ALA A N 1
ATOM 1299 C CA . ALA A 1 169 ? -4.212 4.584 23.449 1.00 89.94 169 ALA A CA 1
ATOM 1300 C C . ALA A 1 169 ? -5.412 3.953 22.725 1.00 89.94 169 ALA A C 1
ATOM 1302 O O . ALA A 1 169 ? -6.487 3.845 23.298 1.00 89.94 169 ALA A O 1
ATOM 1303 N N . LEU A 1 170 ? -5.238 3.522 21.472 1.00 90.31 170 LEU A N 1
ATOM 1304 C CA . LEU A 1 170 ? -6.318 2.923 20.680 1.00 90.31 170 LEU A CA 1
ATOM 1305 C C . LEU A 1 170 ? -6.667 1.493 21.100 1.00 90.31 170 LEU A C 1
ATOM 1307 O O . LEU A 1 170 ? -7.793 1.054 20.884 1.00 90.31 170 LEU A O 1
ATOM 1311 N N . PHE A 1 171 ? -5.699 0.745 21.630 1.00 91.62 171 PHE A N 1
ATOM 1312 C CA . PHE A 1 171 ? -5.860 -0.679 21.931 1.00 91.62 171 PHE A CA 1
ATOM 1313 C C . PHE A 1 171 ? -6.118 -0.964 23.410 1.00 91.62 171 PHE A C 1
ATOM 1315 O O . PHE A 1 171 ? -5.912 -2.095 23.853 1.00 91.62 171 PHE A O 1
ATOM 1322 N N . THR A 1 172 ? -6.562 0.032 24.181 1.00 91.56 172 THR A N 1
ATOM 1323 C CA . THR A 1 172 ? -7.039 -0.240 25.538 1.00 91.56 172 THR A CA 1
ATOM 1324 C C . THR A 1 172 ? -8.380 -0.987 25.480 1.00 91.56 172 THR A C 1
ATOM 1326 O O . THR A 1 172 ? -9.155 -0.782 24.535 1.00 91.56 172 THR A O 1
ATOM 1329 N N . PRO A 1 173 ? -8.672 -1.875 26.449 1.00 89.81 173 PRO A N 1
ATOM 1330 C CA . PRO A 1 173 ? -9.926 -2.627 26.468 1.00 89.81 173 PRO A CA 1
ATOM 1331 C C . PRO A 1 173 ? -11.161 -1.723 26.425 1.00 89.81 173 PRO A C 1
ATOM 1333 O O . PRO A 1 173 ? -12.102 -2.014 25.694 1.00 89.81 173 PRO A O 1
ATOM 1336 N N . GLU A 1 174 ? -11.124 -0.584 27.119 1.00 89.81 174 GLU A N 1
ATOM 1337 C CA . GLU A 1 174 ? -12.241 0.360 27.206 1.00 89.81 174 GLU A CA 1
ATOM 1338 C C . GLU A 1 174 ? -12.606 0.929 25.829 1.00 89.81 174 GLU A C 1
ATOM 1340 O O . GLU A 1 174 ? -13.782 1.006 25.468 1.00 89.81 174 GLU A O 1
ATOM 1345 N N . VAL A 1 175 ? -11.597 1.285 25.025 1.00 91.56 175 VAL A N 1
ATOM 1346 C CA . VAL A 1 175 ? -11.809 1.788 23.664 1.00 91.56 175 VAL A CA 1
ATOM 1347 C C . VAL A 1 175 ? -12.307 0.665 22.758 1.00 91.56 175 VAL A C 1
ATOM 1349 O O . VAL A 1 175 ? -13.283 0.855 22.037 1.00 91.56 175 VAL A O 1
ATOM 1352 N N . LEU A 1 176 ? -11.680 -0.513 22.790 1.00 92.50 176 LEU A N 1
ATOM 1353 C CA . LEU A 1 176 ? -12.043 -1.621 21.900 1.00 92.50 176 LEU A CA 1
ATOM 1354 C C . LEU A 1 176 ? -13.462 -2.146 22.163 1.00 92.50 176 LEU A C 1
ATOM 1356 O O . LEU A 1 176 ? -14.222 -2.325 21.211 1.00 92.50 176 LEU A O 1
ATOM 1360 N N . GLU A 1 177 ? -13.841 -2.336 23.427 1.00 91.81 177 GLU A N 1
ATOM 1361 C CA . GLU A 1 177 ? -15.198 -2.736 23.817 1.00 91.81 177 GLU A CA 1
ATOM 1362 C C . GLU A 1 177 ? -16.208 -1.624 23.499 1.00 91.81 177 GLU A C 1
ATOM 1364 O O . GLU A 1 177 ? -17.270 -1.876 22.923 1.00 91.81 177 GLU A O 1
ATOM 1369 N N . GLY A 1 178 ? -15.852 -0.362 23.761 1.00 91.56 178 GLY A N 1
ATOM 1370 C CA . GLY A 1 178 ? -16.669 0.790 23.386 1.00 91.56 178 GLY A CA 1
ATOM 1371 C C . GLY A 1 178 ? -16.967 0.835 21.883 1.00 91.56 178 GLY A C 1
ATOM 1372 O O . GLY A 1 178 ? -18.121 0.981 21.481 1.00 91.56 178 GLY A O 1
ATOM 1373 N N . LEU A 1 179 ? -15.965 0.608 21.029 1.00 92.75 179 LEU A N 1
ATOM 1374 C CA . LEU A 1 179 ? -16.128 0.575 19.569 1.00 92.75 179 LEU A CA 1
ATOM 1375 C C . LEU A 1 179 ? -17.036 -0.565 19.079 1.00 92.75 179 LEU A C 1
ATOM 1377 O O . LEU A 1 179 ? -17.617 -0.458 17.994 1.00 92.75 179 LEU A O 1
ATOM 1381 N N . GLN A 1 180 ? -17.155 -1.654 19.842 1.00 92.88 180 GLN A N 1
ATOM 1382 C CA . GLN A 1 180 ? -18.080 -2.748 19.540 1.00 92.88 180 GLN A CA 1
ATOM 1383 C C . GLN A 1 180 ? -19.527 -2.388 19.879 1.00 92.88 180 GLN A C 1
ATOM 1385 O O . GLN A 1 180 ? -20.437 -2.777 19.146 1.00 92.88 180 GLN A O 1
ATOM 1390 N N . THR A 1 181 ? -19.738 -1.642 20.965 1.00 91.25 181 THR A N 1
ATOM 1391 C CA . THR A 1 181 ? -21.080 -1.242 21.418 1.00 91.25 181 THR A CA 1
ATOM 1392 C C . THR A 1 181 ? -21.662 -0.090 20.602 1.00 91.25 181 THR A C 1
ATOM 1394 O O . THR A 1 181 ? -22.866 -0.061 20.340 1.00 91.25 181 THR A O 1
ATOM 1397 N N . LEU A 1 182 ? -20.817 0.843 20.153 1.00 91.25 182 LEU A N 1
ATOM 1398 C CA . LEU A 1 182 ? -21.239 1.938 19.291 1.00 91.25 182 LEU A CA 1
ATOM 1399 C C . LEU A 1 182 ? -21.585 1.404 17.901 1.00 91.25 182 LEU A C 1
ATOM 1401 O O . LEU A 1 182 ? -20.751 0.801 17.223 1.00 91.25 182 LEU A O 1
ATOM 1405 N N . THR A 1 183 ? -22.814 1.658 17.454 1.00 90.81 183 THR A N 1
ATOM 1406 C CA . THR A 1 183 ? -23.303 1.212 16.146 1.00 90.81 183 THR A CA 1
ATOM 1407 C C . THR A 1 183 ? -23.764 2.386 15.294 1.00 90.81 183 THR A C 1
ATOM 1409 O O . THR A 1 183 ? -24.371 3.341 15.774 1.00 90.81 183 THR A O 1
ATOM 1412 N N . VAL A 1 184 ? -23.474 2.306 13.999 1.00 87.88 184 VAL A N 1
ATOM 1413 C CA . VAL A 1 184 ? -23.925 3.248 12.974 1.00 87.88 184 VAL A CA 1
ATOM 1414 C C . VAL A 1 184 ? -24.550 2.424 11.858 1.00 87.88 184 VAL A C 1
ATOM 1416 O O . VAL A 1 184 ? -23.920 1.508 11.335 1.00 87.88 184 VAL A O 1
ATOM 1419 N N . LEU A 1 185 ? -25.807 2.718 11.509 1.00 84.44 185 LEU A N 1
ATOM 1420 C CA . LEU A 1 185 ? -26.559 1.983 10.477 1.00 84.44 185 LEU A CA 1
ATOM 1421 C C . LEU A 1 185 ? -26.600 0.454 10.710 1.00 84.44 185 LEU A C 1
ATOM 1423 O O . LEU A 1 185 ? -26.603 -0.325 9.762 1.00 84.44 185 LEU A O 1
ATOM 1427 N N . GLY A 1 186 ? -26.613 0.019 11.976 1.00 84.75 186 GLY A N 1
ATOM 1428 C CA . GLY A 1 186 ? -26.647 -1.400 12.352 1.00 84.75 186 GLY A CA 1
ATOM 1429 C C . GLY A 1 186 ? -25.299 -2.129 12.284 1.00 84.75 186 GLY A C 1
ATOM 1430 O O . GLY A 1 186 ? -25.251 -3.328 12.542 1.00 84.75 186 GLY A O 1
ATOM 1431 N N . VAL A 1 187 ? -24.203 -1.428 11.976 1.00 91.44 187 VAL A N 1
ATOM 1432 C CA . VAL A 1 187 ? -22.836 -1.970 11.966 1.00 91.44 187 VAL A CA 1
ATOM 1433 C C . VAL A 1 187 ? -22.045 -1.349 13.115 1.00 91.44 187 VAL A C 1
ATOM 1435 O O . VAL A 1 187 ? -22.143 -0.143 13.348 1.00 91.44 187 VAL A O 1
ATOM 1438 N N . SER A 1 188 ? -21.260 -2.146 13.848 1.00 94.62 188 SER A N 1
ATOM 1439 C CA . SER A 1 188 ? -20.400 -1.595 14.904 1.00 94.62 188 SER A CA 1
ATOM 1440 C C . SER A 1 188 ? -19.326 -0.684 14.312 1.00 94.62 188 SER A C 1
ATOM 1442 O O . SER A 1 188 ? -18.799 -0.945 13.224 1.00 94.62 188 SER A O 1
ATOM 1444 N N . ILE A 1 189 ? -18.964 0.379 15.031 1.00 95.25 189 ILE A N 1
ATOM 1445 C CA . ILE A 1 189 ? -17.901 1.290 14.593 1.00 95.25 189 ILE A CA 1
ATOM 1446 C C . ILE A 1 189 ? -16.576 0.529 14.468 1.00 95.25 189 ILE A C 1
ATOM 1448 O O . ILE A 1 189 ? -15.820 0.787 13.529 1.00 95.25 189 ILE A O 1
ATOM 1452 N N . ALA A 1 190 ? -16.324 -0.462 15.330 1.00 94.81 190 ALA A N 1
ATOM 1453 C CA . ALA A 1 190 ? -15.181 -1.366 15.201 1.00 94.81 190 ALA A CA 1
ATOM 1454 C C . ALA A 1 190 ? -15.142 -2.057 13.826 1.00 94.81 190 ALA A C 1
ATOM 1456 O O . ALA A 1 190 ? -14.121 -2.021 13.144 1.00 94.81 190 ALA A O 1
ATOM 1457 N N . THR A 1 191 ? -16.266 -2.627 13.375 1.00 95.69 191 THR A N 1
ATOM 1458 C CA . THR A 1 191 ? -16.359 -3.294 12.064 1.00 95.69 191 THR A CA 1
ATOM 1459 C C . THR A 1 191 ? -16.151 -2.303 10.923 1.00 95.69 191 THR A C 1
ATOM 1461 O O . THR A 1 191 ? -15.376 -2.559 10.001 1.00 95.69 191 THR A O 1
ATOM 1464 N N . LEU A 1 192 ? -16.832 -1.156 10.987 1.00 96.12 192 LEU A N 1
ATOM 1465 C CA . LEU A 1 192 ? -16.765 -0.131 9.951 1.00 96.12 192 LEU A CA 1
ATOM 1466 C C . LEU A 1 192 ? -15.337 0.404 9.789 1.00 96.12 192 LEU A C 1
ATOM 1468 O O . LEU A 1 192 ? -14.808 0.436 8.680 1.00 96.12 192 LEU A O 1
ATOM 1472 N N . THR A 1 193 ? -14.696 0.791 10.891 1.00 95.62 193 THR A N 1
ATOM 1473 C CA . THR A 1 193 ? -13.330 1.331 10.876 1.00 95.62 193 THR A CA 1
ATOM 1474 C C . THR A 1 193 ? -12.302 0.278 10.474 1.00 95.62 193 THR A C 1
ATOM 1476 O O . THR A 1 193 ? -11.410 0.599 9.693 1.00 95.62 193 THR A O 1
ATOM 1479 N N . ALA A 1 194 ? -12.455 -0.981 10.903 1.00 96.31 194 ALA A N 1
ATOM 1480 C CA . ALA A 1 194 ? -11.612 -2.091 10.458 1.00 96.31 194 ALA A CA 1
ATOM 1481 C C . ALA A 1 194 ? -11.650 -2.266 8.929 1.00 96.31 194 ALA A C 1
ATOM 1483 O O . ALA A 1 194 ? -10.599 -2.318 8.287 1.00 96.31 194 ALA A O 1
ATOM 1484 N N . ILE A 1 195 ? -12.847 -2.278 8.330 1.00 96.44 195 ILE A N 1
ATOM 1485 C CA . ILE A 1 195 ? -13.022 -2.394 6.874 1.00 96.44 195 ILE A CA 1
ATOM 1486 C C . ILE A 1 195 ? -12.455 -1.165 6.151 1.00 96.44 195 ILE A C 1
ATOM 1488 O O . ILE A 1 195 ? -11.731 -1.314 5.168 1.00 96.44 195 ILE A O 1
ATOM 1492 N N . LEU A 1 196 ? -12.747 0.049 6.629 1.00 97.12 196 LEU A N 1
ATOM 1493 C CA . LEU A 1 196 ? -12.242 1.284 6.019 1.00 97.12 196 LEU A CA 1
ATOM 1494 C C . LEU A 1 196 ? -10.712 1.368 6.073 1.00 97.12 196 LEU A C 1
ATOM 1496 O O . LEU A 1 196 ? -10.089 1.753 5.091 1.00 97.12 196 LEU A O 1
ATOM 1500 N N . ILE A 1 197 ? -10.090 0.961 7.180 1.00 97.12 197 ILE A N 1
ATOM 1501 C CA . ILE A 1 197 ? -8.628 0.912 7.293 1.00 97.12 197 ILE A CA 1
ATOM 1502 C C . ILE A 1 197 ? -8.048 -0.161 6.364 1.00 97.12 197 ILE A C 1
ATOM 1504 O O . ILE A 1 197 ? -7.029 0.073 5.711 1.00 97.12 197 ILE A O 1
ATOM 1508 N N . PHE A 1 198 ? -8.719 -1.309 6.231 1.00 96.94 198 PHE A N 1
ATOM 1509 C CA . PHE A 1 198 ? -8.305 -2.367 5.311 1.00 96.94 198 PHE A CA 1
ATOM 1510 C C . PHE A 1 198 ? -8.301 -1.920 3.840 1.00 96.94 198 PHE A C 1
ATOM 1512 O O . PHE A 1 198 ? -7.464 -2.391 3.073 1.00 96.94 198 PHE A O 1
ATOM 1519 N N . TRP A 1 199 ? -9.125 -0.947 3.437 1.00 97.31 199 TRP A N 1
ATOM 1520 C CA . TRP A 1 199 ? -9.057 -0.374 2.083 1.00 97.31 199 TRP A CA 1
ATOM 1521 C C . TRP A 1 199 ? -7.705 0.260 1.737 1.00 97.31 199 TRP A C 1
ATOM 1523 O O . TRP A 1 199 ? -7.300 0.227 0.572 1.00 97.31 199 TRP A O 1
ATOM 1533 N N . GLY A 1 200 ? -6.969 0.770 2.728 1.00 95.81 200 GLY A N 1
ATOM 1534 C CA . GLY A 1 200 ? -5.579 1.178 2.527 1.00 95.81 200 GLY A CA 1
ATOM 1535 C C . GLY A 1 200 ? -4.722 -0.015 2.104 1.00 95.81 200 GLY A C 1
ATOM 1536 O O . GLY A 1 200 ? -4.046 0.026 1.072 1.00 95.81 200 GLY A O 1
ATOM 1537 N N . ALA A 1 201 ? -4.809 -1.120 2.850 1.00 95.19 201 ALA A N 1
ATOM 1538 C CA . ALA A 1 201 ? -4.091 -2.352 2.532 1.00 95.19 201 ALA A CA 1
ATOM 1539 C C . ALA A 1 201 ? -4.482 -2.923 1.158 1.00 95.19 201 ALA A C 1
ATOM 1541 O O . ALA A 1 201 ? -3.582 -3.336 0.424 1.00 95.19 201 ALA A O 1
ATOM 1542 N N . ILE A 1 202 ? -5.765 -2.861 0.771 1.00 96.38 202 ILE A N 1
ATOM 1543 C CA . ILE A 1 202 ? -6.237 -3.240 -0.573 1.00 96.38 202 ILE A CA 1
ATOM 1544 C C . ILE A 1 202 ? -5.503 -2.428 -1.650 1.00 96.38 202 ILE A C 1
ATOM 1546 O O . ILE A 1 202 ? -5.000 -2.996 -2.619 1.00 96.38 202 ILE A O 1
ATOM 1550 N N . GLY A 1 203 ? -5.400 -1.107 -1.470 1.00 94.25 203 GLY A N 1
ATOM 1551 C CA . GLY A 1 203 ? -4.737 -0.211 -2.417 1.00 94.25 203 GLY A CA 1
ATOM 1552 C C . GLY A 1 203 ? -3.241 -0.494 -2.583 1.00 94.25 203 GLY A C 1
ATOM 1553 O O . GLY A 1 203 ? -2.777 -0.701 -3.707 1.00 94.25 203 GLY A O 1
ATOM 1554 N N . LYS A 1 204 ? -2.471 -0.520 -1.484 1.00 93.25 204 LYS A N 1
ATOM 1555 C CA . LYS A 1 204 ? -1.004 -0.718 -1.540 1.00 93.25 204 LYS A CA 1
ATOM 1556 C C . LYS A 1 204 ? -0.581 -2.152 -1.850 1.00 93.25 204 LYS A C 1
ATOM 1558 O O . LYS A 1 204 ? 0.481 -2.340 -2.435 1.00 93.25 204 LYS A O 1
ATOM 1563 N N . SER A 1 205 ? -1.405 -3.139 -1.507 1.00 92.56 205 SER A N 1
ATOM 1564 C CA . SER A 1 205 ? -1.122 -4.558 -1.774 1.00 92.56 205 SER A CA 1
ATOM 1565 C C . SER A 1 205 ? -1.736 -5.055 -3.077 1.00 92.56 205 SER A C 1
ATOM 1567 O O . SER A 1 205 ? -1.688 -6.248 -3.341 1.00 92.56 205 SER A O 1
ATOM 1569 N N . ALA A 1 206 ? -2.315 -4.153 -3.881 1.00 93.00 206 ALA A N 1
ATOM 1570 C CA . ALA A 1 206 ? -2.934 -4.478 -5.161 1.00 93.00 206 ALA A CA 1
ATOM 1571 C C . ALA A 1 206 ? -3.994 -5.592 -5.059 1.00 93.00 206 ALA A C 1
ATOM 1573 O O . ALA A 1 206 ? -4.106 -6.419 -5.956 1.00 93.00 206 ALA A O 1
ATOM 1574 N N . GLN A 1 207 ? -4.795 -5.607 -3.989 1.00 95.31 207 GLN A N 1
ATOM 1575 C CA . GLN A 1 207 ? -5.891 -6.569 -3.864 1.00 95.31 207 GLN A CA 1
ATOM 1576 C C . GLN A 1 207 ? -7.100 -6.143 -4.691 1.00 95.31 207 GLN A C 1
ATOM 1578 O O . GLN A 1 207 ? -7.230 -4.985 -5.097 1.00 95.31 207 GLN A O 1
ATOM 1583 N N . PHE A 1 208 ? -8.026 -7.069 -4.932 1.00 94.38 208 PHE A N 1
ATOM 1584 C CA . PHE A 1 208 ? -9.300 -6.720 -5.547 1.00 94.38 208 PHE A CA 1
ATOM 1585 C C . PHE A 1 208 ? -10.053 -5.678 -4.689 1.00 94.38 208 PHE A C 1
ATOM 1587 O O . PHE A 1 208 ? -10.175 -5.873 -3.480 1.00 94.38 208 PHE A O 1
ATOM 1594 N N . PRO A 1 209 ? -10.581 -4.581 -5.273 1.00 95.12 209 PRO A N 1
ATOM 1595 C CA . PRO A 1 209 ? -10.638 -4.250 -6.705 1.00 95.12 209 PRO A CA 1
ATOM 1596 C C . PRO A 1 209 ? -9.480 -3.373 -7.231 1.00 95.12 209 PRO A C 1
ATOM 1598 O O . PRO A 1 209 ? -9.398 -3.130 -8.432 1.00 95.12 209 PRO A O 1
ATOM 1601 N N . LEU A 1 210 ? -8.570 -2.903 -6.376 1.00 95.31 210 LEU A N 1
ATOM 1602 C CA . LEU A 1 210 ? -7.518 -1.927 -6.699 1.00 95.31 210 LEU A CA 1
ATOM 1603 C C . LEU A 1 210 ? -6.204 -2.557 -7.217 1.00 95.31 210 LEU A C 1
ATOM 1605 O O . LEU A 1 210 ? -5.129 -1.997 -7.028 1.00 95.31 210 LEU A O 1
ATOM 1609 N N . HIS A 1 211 ? -6.273 -3.694 -7.913 1.00 92.88 211 HIS A N 1
ATOM 1610 C CA . HIS A 1 211 ? -5.105 -4.463 -8.378 1.00 92.88 211 HIS A CA 1
ATOM 1611 C C . HIS A 1 211 ? -4.481 -3.950 -9.691 1.00 92.88 211 HIS A C 1
ATOM 1613 O O . HIS A 1 211 ? -3.332 -4.245 -10.019 1.00 92.88 211 HIS A O 1
ATOM 1619 N N . VAL A 1 212 ? -5.238 -3.162 -10.461 1.00 92.88 212 VAL A N 1
ATOM 1620 C CA . VAL A 1 212 ? -4.960 -2.826 -11.873 1.00 92.88 212 VAL A CA 1
ATOM 1621 C C . VAL A 1 212 ? -3.668 -2.047 -12.131 1.00 92.88 212 VAL A C 1
ATOM 1623 O O . VAL A 1 212 ? -3.284 -1.877 -13.289 1.00 92.88 212 VAL A O 1
ATOM 1626 N N . TRP A 1 213 ? -3.032 -1.504 -11.096 1.00 93.38 213 TRP A N 1
ATOM 1627 C CA . TRP A 1 213 ? -1.827 -0.695 -11.247 1.00 93.38 213 TRP A CA 1
ATOM 1628 C C . TRP A 1 213 ? -0.537 -1.511 -11.251 1.00 93.38 213 TRP A C 1
ATOM 1630 O O . TRP A 1 213 ? 0.445 -1.082 -11.855 1.00 93.38 213 TRP A O 1
ATOM 1640 N N . LEU A 1 214 ? -0.523 -2.666 -10.584 1.00 91.75 214 LEU A N 1
ATOM 1641 C CA . LEU A 1 214 ? 0.707 -3.407 -10.323 1.00 91.75 214 LEU A CA 1
ATOM 1642 C C . LEU A 1 214 ? 1.323 -4.024 -11.595 1.00 91.75 214 LEU A C 1
ATOM 1644 O O . LEU A 1 214 ? 2.535 -3.894 -11.774 1.00 91.75 214 LEU A O 1
ATOM 1648 N N . PRO A 1 215 ? 0.546 -4.605 -12.535 1.00 91.00 215 PRO A N 1
ATOM 1649 C CA . PRO A 1 215 ? 1.110 -5.091 -13.797 1.00 91.00 215 PRO A CA 1
ATOM 1650 C C . PRO A 1 215 ? 1.722 -3.969 -14.648 1.00 91.00 215 PRO A C 1
ATOM 1652 O O . PRO A 1 215 ? 2.752 -4.168 -15.288 1.00 91.00 215 PRO A O 1
ATOM 1655 N N . ASP A 1 216 ? 1.126 -2.774 -14.619 1.00 91.25 216 ASP A N 1
ATOM 1656 C CA . ASP A 1 216 ? 1.617 -1.610 -15.366 1.00 91.25 216 ASP A CA 1
ATOM 1657 C C . ASP A 1 216 ? 2.843 -0.969 -14.698 1.00 91.25 216 ASP A C 1
ATOM 1659 O O . ASP A 1 216 ? 3.699 -0.400 -15.377 1.00 91.25 216 ASP A O 1
ATOM 1663 N N . ALA A 1 217 ? 2.986 -1.107 -13.375 1.00 89.94 217 ALA A N 1
ATOM 1664 C CA . ALA A 1 217 ? 4.160 -0.643 -12.636 1.00 89.94 217 ALA A CA 1
ATOM 1665 C C . ALA A 1 217 ? 5.471 -1.309 -13.103 1.00 89.94 217 ALA A C 1
ATOM 1667 O O . ALA A 1 217 ? 6.557 -0.791 -12.831 1.00 89.94 217 ALA A O 1
ATOM 1668 N N . ME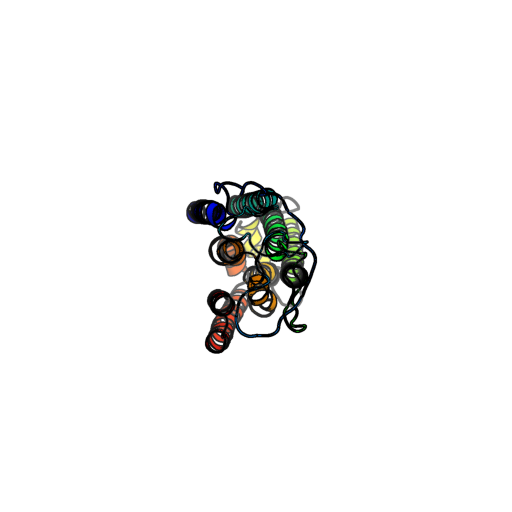T A 1 218 ? 5.385 -2.414 -13.857 1.00 89.25 218 MET A N 1
ATOM 1669 C CA . MET A 1 218 ? 6.527 -3.111 -14.463 1.00 89.25 218 MET A CA 1
ATOM 1670 C C . MET A 1 218 ? 7.248 -2.311 -15.557 1.00 89.25 218 MET A C 1
ATOM 1672 O O . MET A 1 218 ? 8.349 -2.690 -15.965 1.00 89.25 218 MET A O 1
ATOM 1676 N N . GLU A 1 219 ? 6.670 -1.193 -16.008 1.00 89.19 219 GLU A N 1
ATOM 1677 C CA . GLU A 1 219 ? 7.332 -0.241 -16.909 1.00 89.19 219 GLU A CA 1
ATOM 1678 C C . GLU A 1 219 ? 8.477 0.539 -16.236 1.00 89.19 219 GLU A C 1
ATOM 1680 O O . GLU A 1 219 ? 9.315 1.132 -16.925 1.00 89.19 219 GLU A O 1
ATOM 1685 N N . GLY A 1 220 ? 8.539 0.527 -14.900 1.00 88.56 220 GLY A N 1
ATOM 1686 C CA . GLY A 1 220 ? 9.645 1.095 -14.137 1.00 88.56 220 GLY A CA 1
ATOM 1687 C C . GLY A 1 220 ? 10.969 0.320 -14.292 1.00 88.56 220 GLY A C 1
ATOM 1688 O O . GLY A 1 220 ? 11.018 -0.777 -14.864 1.00 88.56 220 GLY A O 1
ATOM 1689 N N . PRO A 1 221 ? 12.082 0.868 -13.769 1.00 90.62 221 PRO A N 1
ATOM 1690 C CA . PRO A 1 221 ? 13.359 0.160 -13.713 1.00 90.62 221 PRO A CA 1
ATOM 1691 C C . PRO A 1 221 ? 13.235 -1.172 -12.964 1.00 90.62 221 PRO A C 1
ATOM 1693 O O . PRO A 1 221 ? 12.569 -1.254 -11.938 1.00 90.62 221 PRO A O 1
ATOM 1696 N N . THR A 1 222 ? 13.925 -2.219 -13.419 1.00 90.62 222 THR A N 1
ATOM 1697 C CA . THR A 1 222 ? 13.838 -3.553 -12.793 1.00 90.62 222 THR A CA 1
ATOM 1698 C C . THR A 1 222 ? 14.153 -3.564 -11.281 1.00 90.62 222 THR A C 1
ATOM 1700 O O . THR A 1 222 ? 13.426 -4.240 -10.549 1.00 90.62 222 THR A O 1
ATOM 1703 N N . PRO A 1 223 ? 15.134 -2.790 -10.755 1.00 90.56 223 PRO A N 1
ATOM 1704 C CA . PRO A 1 223 ? 15.332 -2.702 -9.305 1.00 90.56 223 PRO A CA 1
ATOM 1705 C C . PRO A 1 223 ? 14.130 -2.107 -8.547 1.00 90.56 223 PRO A C 1
ATOM 1707 O O . PRO A 1 223 ? 13.906 -2.445 -7.388 1.00 90.56 223 PRO A O 1
ATOM 1710 N N . VAL A 1 224 ? 13.331 -1.247 -9.192 1.00 91.12 224 VAL A N 1
ATOM 1711 C CA . VAL A 1 224 ? 12.112 -0.662 -8.606 1.00 91.12 224 VAL A CA 1
ATOM 1712 C C . VAL A 1 224 ? 11.023 -1.711 -8.474 1.00 91.12 224 VAL A C 1
ATOM 1714 O O . VAL A 1 224 ? 10.389 -1.787 -7.426 1.00 91.12 224 VAL A O 1
ATOM 1717 N N . SER A 1 225 ? 10.828 -2.547 -9.496 1.00 89.12 225 SER A N 1
ATOM 1718 C CA . SER A 1 225 ? 9.890 -3.669 -9.417 1.00 89.12 225 SER A CA 1
ATOM 1719 C C . SER A 1 225 ? 10.264 -4.598 -8.257 1.00 89.12 225 SER A C 1
ATOM 1721 O O . SER A 1 225 ? 9.415 -4.923 -7.436 1.00 89.12 225 SER A O 1
ATOM 1723 N N . ALA A 1 226 ? 11.549 -4.930 -8.090 1.00 88.69 226 ALA A N 1
ATOM 1724 C CA . ALA A 1 226 ? 12.004 -5.694 -6.925 1.00 88.69 226 ALA A CA 1
ATOM 1725 C C . ALA A 1 226 ? 11.707 -4.974 -5.591 1.00 88.69 226 ALA A C 1
ATOM 1727 O O . ALA A 1 226 ? 11.232 -5.601 -4.646 1.00 88.69 226 ALA A O 1
ATOM 1728 N N . LEU A 1 227 ? 11.926 -3.657 -5.511 1.00 88.81 227 LEU A N 1
ATOM 1729 C CA . LEU A 1 227 ? 11.697 -2.866 -4.294 1.00 88.81 227 LEU A CA 1
ATOM 1730 C C . LEU A 1 227 ? 10.224 -2.804 -3.884 1.00 88.81 227 LEU A C 1
ATOM 1732 O O . LEU A 1 227 ? 9.896 -2.994 -2.709 1.00 88.81 227 LEU A O 1
ATOM 1736 N N . ILE A 1 228 ? 9.340 -2.539 -4.844 1.00 89.56 228 ILE A N 1
ATOM 1737 C CA . ILE A 1 228 ? 7.899 -2.397 -4.612 1.00 89.56 228 I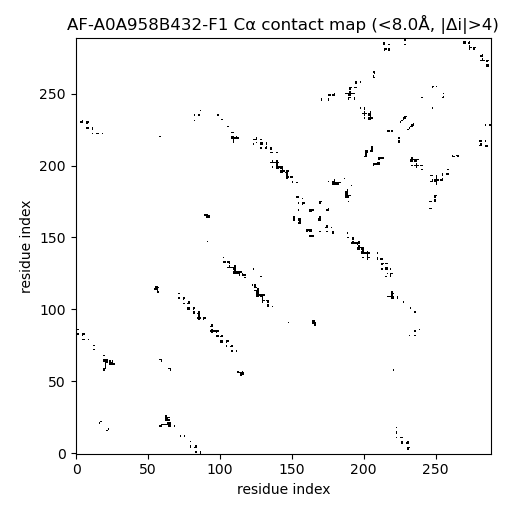LE A CA 1
ATOM 1738 C C . ILE A 1 228 ? 7.286 -3.746 -4.212 1.00 89.56 228 ILE A C 1
ATOM 1740 O O . ILE A 1 228 ? 6.482 -3.786 -3.280 1.00 89.56 228 ILE A O 1
ATOM 1744 N N . HIS A 1 229 ? 7.710 -4.840 -4.856 1.00 82.62 229 HIS A N 1
ATOM 1745 C CA . HIS A 1 229 ? 7.123 -6.171 -4.677 1.00 82.62 229 HIS A CA 1
ATOM 1746 C C . HIS A 1 229 ? 7.694 -6.945 -3.491 1.00 82.62 229 HIS A C 1
ATOM 1748 O O . HIS A 1 229 ? 6.938 -7.536 -2.729 1.00 82.62 229 HIS A O 1
ATOM 1754 N N . ALA A 1 230 ? 9.017 -6.950 -3.314 1.00 74.12 230 ALA A N 1
ATOM 1755 C CA . ALA A 1 230 ? 9.646 -7.784 -2.292 1.00 74.12 230 ALA A CA 1
ATOM 1756 C C . ALA A 1 230 ? 9.727 -7.084 -0.932 1.00 74.12 230 ALA A C 1
ATOM 1758 O O . ALA A 1 230 ? 9.546 -7.705 0.115 1.00 74.12 230 ALA A O 1
ATOM 1759 N N . ALA A 1 231 ? 10.044 -5.790 -0.926 1.00 68.31 231 ALA A N 1
ATOM 1760 C CA . ALA A 1 231 ? 10.443 -5.125 0.307 1.00 68.31 231 ALA A CA 1
ATOM 1761 C C . ALA A 1 231 ? 9.316 -4.332 0.963 1.00 68.31 231 ALA A C 1
ATOM 1763 O O . ALA A 1 231 ? 9.301 -4.230 2.190 1.00 68.31 231 ALA A O 1
ATOM 1764 N N . THR A 1 232 ? 8.416 -3.722 0.182 1.00 74.00 232 THR A N 1
ATOM 1765 C CA . THR A 1 232 ? 7.785 -2.498 0.682 1.00 74.00 232 THR A CA 1
ATOM 1766 C C . THR A 1 232 ? 6.283 -2.345 0.485 1.00 74.00 232 THR A C 1
ATOM 1768 O O . THR A 1 232 ? 5.573 -2.358 1.480 1.00 74.00 232 THR A O 1
ATOM 1771 N N . MET A 1 233 ? 5.770 -2.150 -0.730 1.00 79.25 233 MET A N 1
ATOM 1772 C CA . MET A 1 233 ? 4.408 -1.630 -0.910 1.00 79.25 233 MET A CA 1
ATOM 1773 C C . MET A 1 233 ? 3.349 -2.663 -0.514 1.00 79.25 233 MET A C 1
ATOM 1775 O O . MET A 1 233 ? 2.454 -2.360 0.272 1.00 79.25 233 MET A O 1
ATOM 1779 N N . VAL A 1 234 ? 3.537 -3.908 -0.952 1.00 84.12 234 VAL A N 1
ATOM 1780 C CA . VAL A 1 234 ? 2.676 -5.039 -0.576 1.00 84.12 234 VAL A CA 1
ATOM 1781 C C . VAL A 1 234 ? 2.874 -5.404 0.899 1.00 84.12 234 VAL A C 1
ATOM 1783 O O . VAL A 1 234 ? 1.917 -5.544 1.659 1.00 84.12 234 VAL A O 1
ATOM 1786 N N . SER A 1 235 ? 4.130 -5.449 1.350 1.00 87.69 235 SER A N 1
ATOM 1787 C CA . SER A 1 235 ? 4.482 -5.717 2.749 1.00 87.69 235 SER A CA 1
ATOM 1788 C C . SER A 1 235 ? 3.897 -4.688 3.724 1.00 87.69 235 SER A C 1
ATOM 1790 O O . SER A 1 235 ? 3.500 -5.054 4.827 1.00 87.69 235 SER A O 1
ATOM 1792 N N . ALA A 1 236 ? 3.803 -3.412 3.342 1.00 91.19 236 ALA A N 1
ATOM 1793 C CA . ALA A 1 236 ? 3.226 -2.359 4.173 1.00 91.19 236 ALA A CA 1
ATOM 1794 C C . ALA A 1 236 ? 1.734 -2.586 4.444 1.00 91.19 236 ALA A C 1
ATOM 1796 O O . ALA A 1 236 ? 1.288 -2.374 5.572 1.00 91.19 236 ALA A O 1
ATOM 1797 N N . GLY A 1 237 ? 0.977 -3.071 3.454 1.00 91.88 237 GLY A N 1
ATOM 1798 C CA . GLY A 1 237 ? -0.424 -3.434 3.655 1.00 91.88 237 GLY A CA 1
ATOM 1799 C C . GLY A 1 237 ? -0.579 -4.569 4.661 1.00 91.88 237 GLY A C 1
ATOM 1800 O O . GLY A 1 237 ? -1.322 -4.428 5.628 1.00 91.88 237 GLY A O 1
ATOM 1801 N N . VAL A 1 238 ? 0.198 -5.645 4.515 1.00 90.81 238 VAL A N 1
ATOM 1802 C CA . VAL A 1 238 ? 0.205 -6.757 5.483 1.00 90.81 238 VAL A CA 1
ATOM 1803 C C . VAL A 1 238 ? 0.617 -6.278 6.880 1.00 90.81 238 VAL A C 1
ATOM 1805 O O . VAL A 1 238 ? -0.012 -6.642 7.874 1.00 90.81 238 VAL A O 1
ATOM 1808 N N . TYR A 1 239 ? 1.638 -5.422 6.967 1.00 93.44 239 TYR A N 1
ATOM 1809 C CA . TYR A 1 239 ? 2.098 -4.849 8.231 1.00 93.44 239 TYR A CA 1
ATOM 1810 C C . TYR A 1 239 ? 1.009 -4.051 8.945 1.00 93.44 239 TYR A C 1
ATOM 1812 O O . TYR A 1 239 ? 0.815 -4.235 10.146 1.00 93.44 239 TYR A O 1
ATOM 1820 N N . LEU A 1 240 ? 0.279 -3.200 8.216 1.00 95.06 240 LEU A N 1
ATOM 1821 C CA . LEU A 1 240 ? -0.842 -2.441 8.765 1.00 95.06 240 LEU A CA 1
ATOM 1822 C C . LEU A 1 240 ? -1.882 -3.376 9.389 1.00 95.06 240 LEU A C 1
ATOM 1824 O O . LEU A 1 240 ? -2.322 -3.120 10.504 1.00 95.06 240 LEU A O 1
ATOM 1828 N N . ILE A 1 241 ? -2.237 -4.478 8.721 1.00 93.94 241 ILE A N 1
ATOM 1829 C CA . ILE A 1 241 ? -3.258 -5.407 9.232 1.00 93.94 241 ILE A CA 1
ATOM 1830 C C . ILE A 1 241 ? -2.780 -6.168 10.462 1.00 93.94 241 ILE A C 1
ATOM 1832 O O . ILE A 1 241 ? -3.531 -6.278 11.428 1.00 93.94 241 ILE A O 1
ATOM 1836 N N . ILE A 1 242 ? -1.524 -6.619 10.478 1.00 93.50 242 ILE A N 1
ATOM 1837 C CA . ILE A 1 242 ? -0.924 -7.235 11.671 1.00 93.50 242 ILE A CA 1
ATOM 1838 C C . ILE A 1 242 ? -0.940 -6.247 12.838 1.00 93.50 242 ILE A C 1
ATOM 1840 O O . ILE A 1 242 ? -1.284 -6.599 13.963 1.00 93.50 242 ILE A O 1
ATOM 1844 N N . ARG A 1 243 ? -0.589 -4.990 12.574 1.00 93.88 243 ARG A N 1
ATOM 1845 C CA . ARG A 1 243 ? -0.528 -3.964 13.606 1.00 93.88 243 ARG A CA 1
ATOM 1846 C C . ARG A 1 243 ? -1.903 -3.568 14.137 1.00 93.88 243 ARG A C 1
ATOM 1848 O O . ARG A 1 243 ? -2.050 -3.307 15.326 1.00 93.88 243 ARG A O 1
ATOM 1855 N N . MET A 1 244 ? -2.897 -3.545 13.258 1.00 94.25 244 MET A N 1
ATOM 1856 C CA . MET A 1 244 ? -4.290 -3.245 13.576 1.00 94.25 244 MET A CA 1
ATOM 1857 C C . MET A 1 244 ? -5.084 -4.472 14.009 1.00 94.25 244 MET A C 1
ATOM 1859 O O . MET A 1 244 ? -6.296 -4.379 14.173 1.00 94.25 244 MET A O 1
ATOM 1863 N N . TYR A 1 245 ? -4.427 -5.610 14.232 1.00 94.12 245 TYR A N 1
ATOM 1864 C CA . TYR A 1 245 ? -5.093 -6.857 14.581 1.00 94.12 245 TYR A CA 1
ATOM 1865 C C . TYR A 1 245 ? -6.037 -6.756 15.796 1.00 94.12 245 TYR A C 1
ATOM 1867 O O . TYR A 1 245 ? -7.138 -7.300 15.699 1.00 94.12 245 TYR A O 1
ATOM 1875 N N . PRO A 1 246 ? -5.723 -6.008 16.880 1.00 94.81 246 PRO A N 1
ATOM 1876 C CA . PRO A 1 246 ? -6.683 -5.793 17.968 1.00 94.81 246 PRO A CA 1
ATOM 1877 C C . PRO A 1 246 ? -8.004 -5.164 17.497 1.00 94.81 246 PRO A C 1
ATOM 1879 O O . PRO A 1 246 ? -9.078 -5.609 17.896 1.00 94.81 246 PRO A O 1
ATOM 1882 N N . LEU A 1 247 ? -7.942 -4.192 16.578 1.00 93.94 247 LEU A N 1
ATOM 1883 C CA . LEU A 1 247 ? -9.131 -3.592 15.966 1.00 93.94 247 LEU A CA 1
ATOM 1884 C C . LEU A 1 247 ? -9.855 -4.579 15.039 1.00 93.94 247 LEU A C 1
ATOM 1886 O O . LEU A 1 247 ? -11.082 -4.610 15.023 1.00 93.94 247 LEU A O 1
ATOM 1890 N N . MET A 1 248 ? -9.117 -5.401 14.285 1.00 93.81 248 MET A N 1
ATOM 1891 C CA . MET A 1 248 ? -9.712 -6.410 13.397 1.00 93.81 248 MET A CA 1
ATOM 1892 C C . MET A 1 248 ? -10.498 -7.464 14.186 1.00 93.81 248 MET A C 1
ATOM 1894 O O . MET A 1 248 ? -11.582 -7.857 13.762 1.00 93.81 248 MET A O 1
ATOM 1898 N N . ILE A 1 249 ? -9.993 -7.872 15.357 1.00 93.75 249 ILE A N 1
ATOM 1899 C CA . ILE A 1 249 ? -10.721 -8.745 16.287 1.00 93.75 249 ILE A CA 1
ATOM 1900 C C . ILE A 1 249 ? -11.943 -8.024 16.858 1.00 93.75 249 ILE A C 1
ATOM 1902 O O . ILE A 1 249 ? -13.022 -8.613 16.902 1.00 93.75 249 ILE A O 1
ATOM 1906 N N . ALA A 1 250 ? -11.810 -6.754 17.254 1.00 91.44 250 ALA A N 1
ATOM 1907 C CA . ALA A 1 250 ? -12.944 -5.977 17.750 1.00 91.44 250 ALA A CA 1
ATOM 1908 C C . ALA A 1 250 ? -14.060 -5.865 16.690 1.00 91.44 250 ALA A C 1
ATOM 1910 O O . ALA A 1 250 ? -15.238 -6.055 16.997 1.00 91.44 250 ALA A O 1
ATOM 1911 N N . GLY A 1 251 ? -13.692 -5.684 15.417 1.00 83.69 251 GLY A N 1
ATOM 1912 C CA . GLY A 1 251 ? -14.590 -5.736 14.256 1.00 83.69 251 GLY A CA 1
ATOM 1913 C C . GLY A 1 251 ? -15.259 -7.097 14.015 1.00 83.69 251 GLY A C 1
ATOM 1914 O O . GLY A 1 251 ? -16.137 -7.208 13.160 1.00 83.69 251 GLY A O 1
ATOM 1915 N N . SER A 1 252 ? -14.902 -8.115 14.802 1.00 87.69 252 SER A N 1
ATOM 1916 C CA . SER A 1 252 ? -15.567 -9.415 14.877 1.00 87.69 252 SER A CA 1
ATOM 1917 C C . SER A 1 252 ? -15.622 -10.150 13.527 1.00 87.69 252 SER A C 1
ATOM 1919 O O . SER A 1 252 ? -14.851 -9.892 12.599 1.00 87.69 252 SER A O 1
ATOM 1921 N N . THR A 1 253 ? -16.529 -11.122 13.415 1.00 90.19 253 THR A N 1
ATOM 1922 C CA . THR A 1 253 ? -16.687 -11.979 12.234 1.00 90.19 253 THR A CA 1
ATOM 1923 C C . THR A 1 253 ? -16.876 -11.218 10.914 1.00 90.19 253 THR A C 1
ATOM 1925 O O . THR A 1 253 ? -16.253 -11.627 9.934 1.00 90.19 253 THR A O 1
ATOM 1928 N N . PRO A 1 254 ? -17.668 -10.128 10.819 1.00 91.56 254 PRO A N 1
ATOM 1929 C CA . PRO A 1 254 ? -17.881 -9.460 9.534 1.00 91.56 254 PRO A CA 1
ATOM 1930 C C . PRO A 1 254 ? -16.605 -8.846 8.943 1.00 91.56 254 PRO A C 1
ATOM 1932 O O . PRO A 1 254 ? -16.347 -9.020 7.752 1.00 91.56 254 PRO A O 1
ATOM 1935 N N . ALA A 1 255 ? -15.784 -8.176 9.762 1.00 92.19 255 ALA A N 1
ATOM 1936 C CA . ALA A 1 255 ? -14.537 -7.570 9.296 1.00 92.19 255 ALA A CA 1
ATOM 1937 C C . ALA A 1 255 ? -13.522 -8.636 8.857 1.00 92.19 255 ALA A C 1
ATOM 1939 O O . ALA A 1 255 ? -12.954 -8.548 7.767 1.00 92.19 255 ALA A O 1
ATOM 1940 N N . LEU A 1 256 ? -13.339 -9.683 9.668 1.00 94.31 256 LEU A N 1
ATOM 1941 C CA . LEU A 1 256 ? -12.410 -10.772 9.359 1.00 94.31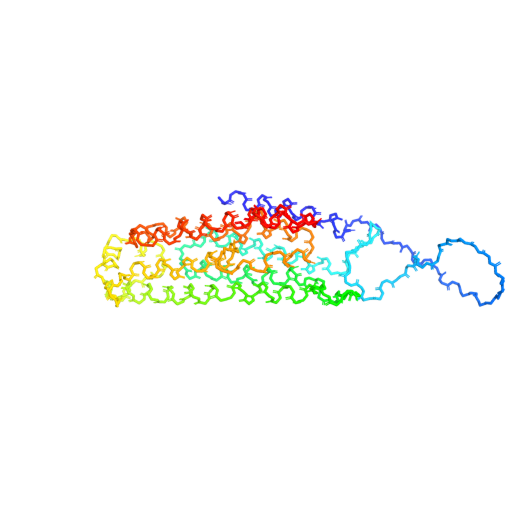 256 LEU A CA 1
ATOM 1942 C C . LEU A 1 256 ? -12.839 -11.566 8.118 1.00 94.31 256 LEU A C 1
ATOM 1944 O O . LEU A 1 256 ? -11.997 -11.885 7.278 1.00 94.31 256 LEU A O 1
ATOM 1948 N N . ASN A 1 257 ? -14.140 -11.828 7.952 1.00 95.50 257 ASN A N 1
ATOM 1949 C CA . ASN A 1 257 ? -14.665 -12.479 6.752 1.00 95.50 257 ASN A CA 1
ATOM 1950 C C . ASN A 1 257 ? -14.443 -11.623 5.506 1.00 95.50 257 ASN A C 1
ATOM 1952 O O . ASN A 1 257 ? -14.055 -12.160 4.474 1.00 95.50 257 ASN A O 1
ATOM 1956 N N . PHE A 1 258 ? -14.648 -10.305 5.588 1.00 94.62 258 PHE A N 1
ATOM 1957 C CA . PHE A 1 258 ? -14.389 -9.407 4.463 1.00 94.62 258 PHE A CA 1
ATOM 1958 C C . PHE A 1 258 ? -12.924 -9.481 4.011 1.00 94.62 258 PHE A C 1
ATOM 1960 O O . PHE A 1 258 ? -12.653 -9.693 2.830 1.00 94.62 258 PHE A O 1
ATOM 1967 N N . ILE A 1 259 ? -11.985 -9.396 4.958 1.00 94.75 259 ILE A N 1
ATOM 1968 C CA . ILE A 1 259 ? -10.544 -9.510 4.692 1.00 94.75 259 ILE A CA 1
ATOM 1969 C C . ILE A 1 259 ? -10.212 -10.871 4.070 1.00 94.75 259 ILE A C 1
ATOM 1971 O O . ILE A 1 259 ? -9.526 -10.938 3.049 1.00 94.75 259 ILE A O 1
ATOM 1975 N N . GLY A 1 260 ? -10.725 -11.954 4.661 1.00 95.19 260 GLY A N 1
ATOM 1976 C CA . GLY A 1 260 ? -10.486 -13.318 4.194 1.00 95.19 260 GLY A CA 1
ATOM 1977 C C . GLY A 1 260 ? -11.029 -13.573 2.788 1.00 95.19 260 GLY A C 1
ATOM 1978 O O . GLY A 1 260 ? -10.326 -14.142 1.958 1.00 95.19 260 GLY A O 1
ATOM 1979 N N . ILE A 1 261 ? -12.246 -13.108 2.491 1.00 96.75 261 ILE A N 1
ATOM 1980 C CA . ILE A 1 261 ? -12.878 -13.261 1.174 1.00 96.75 261 ILE A CA 1
ATOM 1981 C C . ILE A 1 261 ? -12.112 -12.470 0.113 1.00 96.75 261 ILE A C 1
ATOM 1983 O O . ILE A 1 261 ? -11.806 -13.023 -0.941 1.00 96.75 261 ILE A O 1
ATOM 1987 N N . ILE A 1 262 ? -11.766 -11.206 0.384 1.00 96.94 262 ILE A N 1
ATOM 1988 C CA . ILE A 1 262 ? -10.993 -10.384 -0.558 1.00 96.94 262 ILE A CA 1
ATOM 1989 C C . ILE A 1 262 ? -9.619 -11.003 -0.814 1.00 96.94 262 ILE A C 1
ATOM 1991 O O . ILE A 1 262 ? -9.208 -11.096 -1.971 1.00 96.94 262 ILE A O 1
ATOM 1995 N N . GLY A 1 263 ? -8.935 -11.484 0.227 1.00 95.31 263 GLY A N 1
ATOM 1996 C CA . GLY A 1 263 ? -7.649 -12.166 0.088 1.00 95.31 263 GLY A CA 1
ATOM 1997 C C . GLY A 1 263 ? -7.748 -13.454 -0.734 1.00 95.31 263 GLY A C 1
ATOM 1998 O O . GLY A 1 263 ? -7.001 -13.626 -1.695 1.00 95.31 263 GLY A O 1
ATOM 1999 N N . ALA A 1 264 ? -8.703 -14.330 -0.411 1.00 96.75 264 ALA A N 1
ATOM 2000 C CA . ALA A 1 264 ? -8.898 -15.598 -1.115 1.00 96.75 264 ALA A CA 1
ATOM 2001 C C . ALA A 1 264 ? -9.289 -15.394 -2.585 1.00 96.75 264 ALA A C 1
ATOM 2003 O O . ALA A 1 264 ? -8.750 -16.059 -3.472 1.00 96.75 264 ALA A O 1
ATOM 2004 N N . PHE A 1 265 ? -10.196 -14.451 -2.852 1.00 97.25 265 PHE A N 1
ATOM 2005 C CA . PHE A 1 265 ? -10.589 -14.105 -4.212 1.00 97.25 265 PHE A CA 1
ATOM 2006 C C . PHE A 1 265 ? -9.410 -13.536 -5.004 1.00 97.25 265 PHE A C 1
ATOM 2008 O O . PHE A 1 265 ? -9.170 -13.978 -6.124 1.00 97.25 265 PHE A O 1
ATOM 2015 N N . THR A 1 266 ? -8.657 -12.601 -4.416 1.00 96.38 266 THR A N 1
ATOM 2016 C CA . THR A 1 266 ? -7.486 -11.983 -5.055 1.00 96.38 266 THR A CA 1
ATOM 2017 C C . THR A 1 266 ? -6.448 -13.041 -5.430 1.00 96.38 266 THR A C 1
ATOM 2019 O O . THR A 1 266 ? -6.024 -13.069 -6.581 1.00 96.38 266 THR A O 1
ATOM 2022 N N . ALA A 1 267 ? -6.129 -13.959 -4.512 1.00 95.56 267 ALA A N 1
ATOM 2023 C CA . ALA A 1 267 ? -5.150 -15.018 -4.750 1.00 95.56 267 ALA A CA 1
ATOM 2024 C C . ALA A 1 267 ? -5.549 -15.937 -5.918 1.00 95.56 267 ALA A C 1
ATOM 2026 O O . ALA A 1 267 ? -4.737 -16.227 -6.796 1.00 95.56 267 ALA A O 1
ATOM 2027 N N . LEU A 1 268 ? -6.814 -16.376 -5.969 1.00 96.44 268 LEU A N 1
ATOM 2028 C CA . LEU A 1 268 ? -7.303 -17.218 -7.065 1.00 96.44 268 LEU A CA 1
ATOM 2029 C C . LEU A 1 268 ? -7.336 -16.452 -8.395 1.00 96.44 268 LEU A C 1
ATOM 2031 O O . LEU A 1 268 ? -6.900 -16.962 -9.426 1.00 96.44 268 LEU A O 1
ATOM 2035 N N . PHE A 1 269 ? -7.855 -15.225 -8.368 1.00 95.31 269 PHE A N 1
ATOM 2036 C CA . PHE A 1 269 ? -7.982 -14.366 -9.539 1.00 95.31 269 PHE A CA 1
ATOM 2037 C C . PHE A 1 269 ? -6.618 -14.056 -10.170 1.00 95.31 269 PHE A C 1
ATOM 2039 O O . PHE A 1 269 ? -6.445 -14.218 -11.380 1.00 95.31 269 PHE A O 1
ATOM 2046 N N . ALA A 1 270 ? -5.635 -13.665 -9.359 1.00 94.31 270 ALA A N 1
ATOM 2047 C CA . ALA A 1 270 ? -4.293 -13.345 -9.826 1.00 94.31 270 ALA A CA 1
ATOM 2048 C C . ALA A 1 270 ? -3.558 -14.575 -10.368 1.00 94.31 270 ALA A C 1
ATOM 2050 O O . ALA A 1 270 ? -2.943 -14.493 -11.434 1.00 94.31 270 ALA A O 1
ATOM 2051 N N . ALA A 1 271 ? -3.698 -15.732 -9.708 1.00 94.88 271 ALA A N 1
ATOM 2052 C CA . ALA A 1 271 ? -3.103 -16.986 -10.162 1.00 94.88 271 ALA A CA 1
ATOM 2053 C C . ALA A 1 271 ? -3.596 -17.397 -11.560 1.00 94.88 271 ALA A C 1
ATOM 2055 O O . ALA A 1 271 ? -2.789 -17.786 -12.403 1.00 94.88 271 ALA A O 1
ATOM 2056 N N . ILE A 1 272 ? -4.898 -17.265 -11.840 1.00 95.75 272 ILE A N 1
ATOM 2057 C CA . ILE A 1 272 ? -5.463 -17.585 -13.162 1.00 95.75 272 ILE A CA 1
ATOM 2058 C C . ILE A 1 272 ? -4.881 -16.660 -14.240 1.00 95.75 272 ILE A C 1
ATOM 2060 O O . ILE A 1 272 ? -4.491 -17.129 -15.309 1.00 95.75 272 ILE A O 1
ATOM 2064 N N . ILE A 1 273 ? -4.778 -15.357 -13.959 1.00 94.31 273 ILE A N 1
ATOM 2065 C CA . ILE A 1 273 ? -4.246 -14.383 -14.922 1.00 94.31 273 ILE A CA 1
ATOM 2066 C C . ILE A 1 273 ? -2.747 -14.587 -15.162 1.00 94.31 273 ILE A C 1
ATOM 2068 O O . ILE A 1 273 ? -2.289 -14.417 -16.294 1.00 94.31 273 ILE A O 1
ATOM 2072 N N . ALA A 1 274 ? -1.984 -14.966 -14.131 1.00 93.88 274 ALA A N 1
ATOM 2073 C CA . ALA A 1 274 ? -0.546 -15.206 -14.230 1.00 93.88 274 ALA A CA 1
ATOM 2074 C C . ALA A 1 274 ? -0.203 -16.291 -15.266 1.00 93.88 274 ALA A C 1
ATOM 2076 O O . ALA A 1 274 ? 0.761 -16.132 -16.011 1.00 93.88 274 ALA A O 1
ATOM 2077 N N . VAL A 1 275 ? -1.015 -17.354 -15.361 1.00 94.81 275 VAL A N 1
ATOM 2078 C CA . VAL A 1 275 ? -0.800 -18.479 -16.294 1.00 94.81 275 VAL A CA 1
ATOM 2079 C C . VAL A 1 275 ? -0.916 -18.054 -17.762 1.00 94.81 275 VAL A C 1
ATOM 2081 O O . VAL A 1 275 ? -0.278 -18.651 -18.625 1.00 94.81 275 VAL A O 1
ATOM 2084 N N . THR A 1 276 ? -1.696 -17.014 -18.064 1.00 93.50 276 THR A N 1
ATOM 2085 C CA . THR A 1 276 ? -1.884 -16.525 -19.439 1.00 93.50 276 THR A CA 1
ATOM 2086 C C . THR A 1 276 ? -0.944 -15.376 -19.811 1.00 93.50 276 THR A C 1
ATOM 2088 O O . THR A 1 276 ? -1.034 -14.859 -20.924 1.00 93.50 276 THR A O 1
ATOM 2091 N N . GLN A 1 277 ? -0.075 -14.919 -18.901 1.00 91.69 277 GLN A N 1
ATOM 2092 C CA . GLN A 1 277 ? 0.861 -13.831 -19.195 1.00 91.69 277 GLN A CA 1
ATOM 2093 C C . GLN A 1 277 ? 2.072 -14.329 -19.992 1.00 91.69 277 GLN A C 1
ATOM 2095 O O . GLN A 1 277 ? 2.692 -15.332 -19.653 1.00 91.69 277 GLN A O 1
ATOM 2100 N N . THR A 1 278 ? 2.455 -13.571 -21.020 1.00 91.50 278 THR A N 1
ATOM 2101 C CA . THR A 1 278 ? 3.640 -13.841 -21.853 1.00 91.50 278 THR A CA 1
ATOM 2102 C C . THR A 1 278 ? 4.875 -13.033 -21.436 1.00 91.50 278 THR A C 1
ATOM 2104 O O . THR A 1 278 ? 5.996 -13.407 -21.771 1.00 91.50 278 THR A O 1
ATOM 2107 N N . ASP A 1 279 ? 4.695 -11.939 -20.689 1.00 87.88 279 ASP A N 1
ATOM 2108 C CA . ASP A 1 279 ? 5.781 -11.092 -20.184 1.00 87.88 279 ASP A CA 1
ATOM 2109 C C . ASP A 1 279 ? 6.210 -11.526 -18.773 1.00 87.88 279 ASP A C 1
ATOM 2111 O O . ASP A 1 279 ? 5.398 -11.549 -17.846 1.00 87.88 279 ASP A O 1
ATOM 2115 N N . ILE A 1 280 ? 7.503 -11.821 -18.590 1.00 88.38 280 ILE A N 1
ATOM 2116 C CA . ILE A 1 280 ? 8.046 -12.323 -17.317 1.00 88.38 280 ILE A CA 1
ATOM 2117 C C . ILE A 1 280 ? 7.839 -11.355 -16.145 1.00 88.38 280 ILE A C 1
ATOM 2119 O O . ILE A 1 280 ? 7.568 -11.793 -15.029 1.00 88.38 280 ILE A O 1
ATOM 2123 N N . LYS A 1 281 ? 7.926 -10.038 -16.368 1.00 85.25 281 LYS A N 1
ATOM 2124 C CA . LYS A 1 281 ? 7.711 -9.052 -15.303 1.00 85.25 281 LYS A CA 1
ATOM 2125 C C . LYS A 1 281 ? 6.244 -9.023 -14.898 1.00 85.25 281 LYS A C 1
ATOM 2127 O O . LYS A 1 281 ? 5.947 -8.942 -13.711 1.00 85.25 281 LYS A O 1
ATOM 2132 N N . ARG A 1 282 ? 5.326 -9.141 -15.861 1.00 87.25 282 ARG A N 1
ATOM 2133 C CA . ARG A 1 282 ? 3.887 -9.234 -15.577 1.00 87.25 282 ARG A CA 1
ATOM 2134 C C . ARG A 1 282 ? 3.527 -10.529 -14.856 1.00 87.25 282 ARG A C 1
ATOM 2136 O O . ARG A 1 282 ? 2.757 -10.463 -13.904 1.00 87.25 282 ARG A O 1
ATOM 2143 N N . VAL A 1 283 ? 4.111 -11.668 -15.241 1.00 91.94 283 VAL A N 1
ATOM 2144 C CA . VAL A 1 283 ? 3.958 -12.940 -14.506 1.00 91.94 283 VAL A CA 1
ATOM 2145 C C . VAL A 1 283 ? 4.373 -12.752 -13.045 1.00 91.94 283 VAL A C 1
ATOM 2147 O O . VAL A 1 283 ? 3.606 -13.076 -12.142 1.00 91.94 283 VAL A O 1
ATOM 2150 N N . LEU A 1 284 ? 5.552 -12.167 -12.801 1.00 90.25 284 LEU A N 1
ATOM 2151 C CA . LEU A 1 284 ? 6.038 -11.909 -11.442 1.00 90.25 284 LEU A CA 1
ATOM 2152 C C . LEU A 1 284 ? 5.140 -10.927 -10.679 1.00 90.25 284 LEU A C 1
ATOM 2154 O O . LEU A 1 284 ? 4.879 -11.134 -9.492 1.00 90.25 284 LEU A O 1
ATOM 2158 N N . ALA A 1 285 ? 4.613 -9.901 -11.351 1.00 89.44 285 ALA A N 1
ATOM 2159 C CA . ALA A 1 285 ? 3.668 -8.976 -10.746 1.00 89.44 285 ALA A CA 1
ATOM 2160 C C . ALA A 1 285 ? 2.399 -9.699 -10.278 1.00 89.44 285 ALA A C 1
ATOM 2162 O O . ALA A 1 285 ? 2.056 -9.584 -9.106 1.00 89.44 285 ALA A O 1
ATOM 2163 N N . PHE A 1 286 ? 1.763 -10.501 -11.138 1.00 92.00 286 PHE A N 1
ATOM 2164 C CA . PHE A 1 286 ? 0.586 -11.290 -10.762 1.00 92.00 286 PHE A CA 1
ATOM 2165 C C . PHE A 1 286 ? 0.888 -12.390 -9.743 1.00 92.00 286 PHE A C 1
ATOM 2167 O O . PHE A 1 286 ? 0.009 -12.715 -8.968 1.00 92.00 286 PHE A O 1
ATOM 2174 N N . SER A 1 287 ? 2.110 -12.924 -9.684 1.00 90.50 287 SER A N 1
ATOM 2175 C CA . SER A 1 287 ? 2.493 -13.858 -8.611 1.00 90.50 287 SER A CA 1
ATOM 2176 C C . SER A 1 287 ? 2.619 -13.191 -7.237 1.00 90.50 287 SER A C 1
ATOM 2178 O O . SER A 1 287 ? 2.616 -13.877 -6.219 1.00 90.50 287 SER A O 1
ATOM 2180 N N . THR A 1 288 ? 2.782 -11.863 -7.211 1.00 90.12 288 THR A N 1
ATOM 2181 C CA . THR A 1 288 ? 2.828 -11.083 -5.967 1.00 90.12 288 THR A CA 1
ATOM 2182 C C . THR A 1 288 ? 1.425 -10.720 -5.470 1.00 90.12 288 THR A C 1
ATOM 2184 O O . THR A 1 288 ? 1.247 -10.554 -4.265 1.00 90.12 288 THR A O 1
ATOM 2187 N N . ILE A 1 289 ? 0.471 -10.541 -6.393 1.00 88.75 289 ILE A N 1
ATOM 218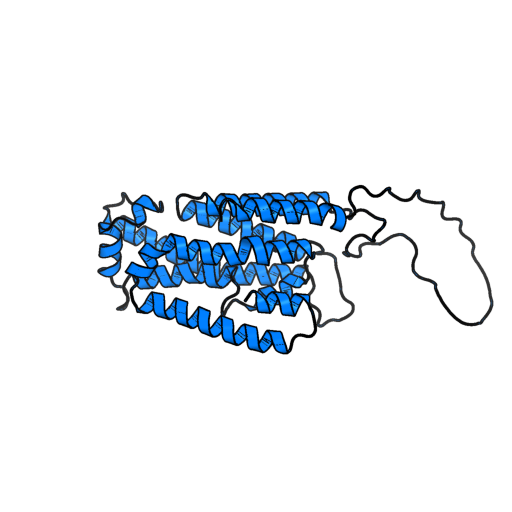8 C CA . ILE A 1 289 ? -0.944 -10.240 -6.108 1.00 88.75 289 ILE A CA 1
ATOM 2189 C C . ILE A 1 289 ? -1.617 -11.488 -5.534 1.00 88.75 289 ILE A C 1
ATOM 2191 O O . ILE A 1 289 ? -2.340 -11.341 -4.524 1.00 88.75 289 ILE A O 1
#

Foldseek 3Di:
DLVQQVVLLVVLLVVVCQQQLPPADDDDPDDDDDDDDDDDDDDDDDPDDDDDDDQALDRDDNRDGHPCSVVLSVLSVQLSVLQNQLLVPQFPVSVLVSLVSNLVSLLCQLCVSVSHDDPDPVQDASNRLSVLLSVLLVVLSVLLVVLLVLLQVQLCVQVVNPADRGLVSCLDPSNLVSQLPDDDPNAGNLLSSLQSNLSNLCSQLLFPPSVVSQLSSLSGDPSSNSCSQPRGRNVSSVSSCVSCVSSCVSSPDNSVVVVVVRVVCLLVVLVVVLVVDPDPSSNVSSNSD

Secondary structure (DSSP, 8-state):
-TTHHHHHHHHHHHHHHHHTTTTSPPPP-------------------S--S--SS---PPPTTS--TTHHHHHHHHHHHHHHHHHHHH-SBHHHHHHHHHHHHHHHHHHHTTTTT---SSTTSPPHHHHHHHHHHHHHHHHHHHHHHHHHHHHHHHHHTTT---SBHHHHTSHHHHHHHHH-EETTEEHHHHHHHHHHHHHHHHTT-TTTTTTTTGGGGS-HHHHHIIIIIIHHHHHHHHHHHTHHHHHHTHHHHHHHHHHHHHHHHHHHHHHHHT--SHHHHHHHHH-

Radius of gyration: 24.08 Å; Cα contacts (8 Å, |Δi|>4): 388; chains: 1; bounding box: 63×33×82 Å

Solvent-accessible surface area (backbone atoms only — not comparable to full-atom values): 15333 Å² total; per-residue (Å²): 105,87,66,56,41,60,50,46,49,49,53,42,52,57,53,39,40,64,64,34,21,61,91,56,70,76,74,79,85,75,79,87,78,87,81,84,87,81,90,84,92,80,82,82,85,90,87,90,84,80,90,77,83,75,75,62,46,61,81,39,54,96,66,34,56,33,93,58,42,71,59,50,53,51,43,52,51,52,28,46,51,15,50,52,43,34,73,67,38,69,26,56,63,52,25,49,54,20,51,48,48,31,48,52,31,50,27,53,46,19,20,59,42,50,67,32,80,68,92,54,86,86,59,76,36,18,43,57,19,14,50,45,35,40,53,45,28,45,55,15,45,51,42,16,48,53,18,50,53,52,48,45,53,53,38,18,65,74,49,81,64,72,50,53,59,30,51,78,59,53,68,36,69,69,41,40,55,48,29,45,70,42,62,56,97,89,39,29,46,22,25,53,29,35,46,26,40,45,33,26,26,28,15,47,33,30,25,65,89,40,31,81,28,53,54,45,36,55,60,20,55,70,58,48,46,51,44,42,65,75,52,32,42,35,49,48,21,54,47,51,50,64,72,43,37,72,46,37,57,44,14,36,69,68,30,48,49,52,53,49,50,42,51,53,50,25,43,56,54,25,52,60,54,27,74,74,49,88,48,70,62,42,27,54,36,29,71,69,57

Mean predicted aligned error: 8.66 Å

Sequence (289 aa):
MLFMVPFVCLMIFIYSWGYMGIGKPALPTLGRKQSHGEGGNGGHDDEEHGGHGKGKGWPAGPENVDPMASRFFAYVSLFATGMLGLVLADSMVLLFIFWEIMGLCSYLLISFWFARKYDDPDRITPKKAGFKAFITTRIGDAIMFIGMMILYAAAAFLTDGQAGLTFSALFTPEVLEGLQTLTVLGVSIATLTAILIFWGAIGKSAQFPLHVWLPDAMEGPTPVSALIHAATMVSAGVYLIIRMYPLMIAGSTPALNFIGIIGAFTALFAAIIAVTQTDIKRVLAFSTI

pLDDT: mean 83.73, std 19.07, range [24.7, 98.06]

Nearest PDB structures (foldseek):
  7p7c-assembly1_L  TM=9.345E-01  e=8.347E-12  Escherichia coli BL21(DE3)
  7p7k-assembly1_L  TM=9.358E-01  e=3.115E-11  Escherichia coli BL21(DE3)
  8e9h-assembly1_L  TM=9.591E-01  e=8.183E-11  Mycolicibacterium smegmatis MC2 155
  8gym-assembly1_n2  TM=7.022E-01  e=5.998E-02  Tetrahymena thermophila SB210
  8bqs-assembly1_AF  TM=6.140E-01  e=1.381E-01  Tetrahymena thermophila SB210